Protein AF-A0A0W0SRI1-F1 (afdb_monomer_lite)

Radius of gyration: 28.05 Å; chains: 1; bounding box: 46×90×99 Å

Secondary structure (DSSP, 8-state):
-HHHHHHHHGGGGB-GGGHHHHHHHHHHHHHHHHHHHHHH-SSPPPHHHHHHHHHHHHHHHTTSPTT-B-HHHHHHHHHHHHHHHHHHH-TTT--GGGGHHHHHSHHHHHHHT--TTTHHHHHHHHHHHHHHHTTT--S--HHHHHHHHHT---HHHHHHHHHHHHTTTTS-THHHHHHHHHHHHHHHHHS---------------------HHHHHHHHHHHHHHHHHHHHHHT----------------------------------------------S---------PPPP----PPPP--

Structure (mmCIF, N/CA/C/O backbone):
data_AF-A0A0W0SRI1-F1
#
_entry.id   AF-A0A0W0SRI1-F1
#
loop_
_atom_site.gro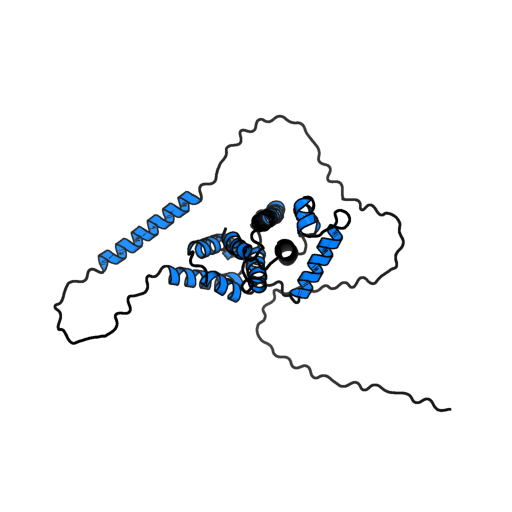up_PDB
_atom_site.id
_atom_site.type_symbol
_atom_site.label_atom_id
_atom_site.label_alt_id
_atom_site.label_comp_id
_atom_site.label_asym_id
_atom_site.label_entity_id
_atom_site.label_seq_id
_atom_site.pdbx_PDB_ins_code
_atom_site.Cartn_x
_atom_site.Cartn_y
_atom_site.Cartn_z
_atom_site.occupancy
_atom_site.B_iso_or_equiv
_atom_site.auth_seq_id
_atom_site.auth_comp_id
_atom_site.auth_asym_id
_atom_site.auth_atom_id
_atom_site.pdbx_PDB_model_num
ATOM 1 N N . MET A 1 1 ? 6.471 10.216 -6.800 1.00 89.06 1 MET A N 1
ATOM 2 C CA . MET A 1 1 ? 7.126 8.951 -6.387 1.00 89.06 1 MET A CA 1
ATOM 3 C C . MET A 1 1 ? 6.327 7.821 -7.001 1.00 89.06 1 MET A C 1
ATOM 5 O O . MET A 1 1 ? 5.106 7.870 -6.913 1.00 89.06 1 MET A O 1
ATOM 9 N N . TRP A 1 2 ? 6.985 6.855 -7.647 1.00 93.88 2 TRP A N 1
ATOM 10 C CA . TRP A 1 2 ? 6.319 5.860 -8.502 1.00 93.88 2 TRP A CA 1
ATOM 11 C C . TRP A 1 2 ? 5.191 5.099 -7.777 1.00 93.88 2 TRP A C 1
ATOM 13 O O . TRP A 1 2 ? 4.091 4.963 -8.303 1.00 93.88 2 TRP A O 1
ATOM 23 N N . TYR A 1 3 ? 5.420 4.691 -6.526 1.00 94.75 3 TYR A N 1
ATOM 24 C CA . TYR A 1 3 ? 4.444 3.942 -5.730 1.00 94.75 3 TYR A CA 1
ATOM 25 C C . TYR A 1 3 ? 3.213 4.776 -5.365 1.00 94.75 3 TYR A C 1
ATOM 27 O O . TYR A 1 3 ? 2.101 4.254 -5.327 1.00 94.75 3 TYR A O 1
ATOM 35 N N . TYR A 1 4 ? 3.387 6.080 -5.128 1.00 96.62 4 TYR A N 1
ATOM 36 C CA . TYR A 1 4 ? 2.277 6.979 -4.833 1.00 96.62 4 TYR A CA 1
ATOM 37 C C . TYR A 1 4 ? 1.341 7.091 -6.034 1.00 96.62 4 TYR A C 1
ATOM 39 O O . TYR A 1 4 ? 0.134 7.013 -5.856 1.00 96.62 4 TYR A O 1
ATOM 47 N N . GLU A 1 5 ? 1.877 7.235 -7.246 1.00 96.44 5 GLU A N 1
ATOM 48 C CA . GLU A 1 5 ? 1.069 7.339 -8.467 1.00 96.44 5 GLU A CA 1
ATOM 49 C C . GLU A 1 5 ? 0.255 6.061 -8.712 1.00 96.44 5 GLU A C 1
ATOM 51 O O . GLU A 1 5 ? -0.947 6.138 -8.977 1.00 96.44 5 GLU A O 1
ATOM 56 N N . LEU A 1 6 ? 0.872 4.890 -8.517 1.00 96.94 6 LEU A N 1
ATOM 57 C CA . LEU A 1 6 ? 0.179 3.605 -8.616 1.00 96.94 6 LEU A CA 1
ATOM 58 C C . LEU A 1 6 ? -0.934 3.476 -7.569 1.00 96.94 6 LEU A C 1
ATOM 60 O O . LEU A 1 6 ? -2.065 3.140 -7.915 1.00 96.94 6 LEU A O 1
ATOM 64 N N . LEU A 1 7 ? -0.651 3.760 -6.295 1.00 98.00 7 LEU A N 1
ATOM 65 C CA . LEU A 1 7 ? -1.654 3.680 -5.227 1.00 98.00 7 LEU A CA 1
ATOM 66 C C . LEU A 1 7 ? -2.748 4.748 -5.380 1.00 98.00 7 LEU A C 1
ATOM 68 O O . LEU A 1 7 ? -3.910 4.490 -5.069 1.00 98.00 7 LEU A O 1
ATOM 72 N N . TYR A 1 8 ? -2.404 5.929 -5.897 1.00 97.75 8 TYR A N 1
ATOM 73 C CA . TYR A 1 8 ? -3.348 7.010 -6.170 1.00 97.75 8 TYR A CA 1
ATOM 74 C C . TYR A 1 8 ? -4.369 6.609 -7.238 1.00 97.75 8 TYR A C 1
ATOM 76 O O . TYR A 1 8 ? -5.549 6.923 -7.094 1.00 97.75 8 TYR A O 1
ATOM 84 N N . ALA A 1 9 ? -3.970 5.846 -8.261 1.00 97.38 9 ALA A N 1
ATOM 85 C CA . ALA A 1 9 ? -4.902 5.340 -9.271 1.00 97.38 9 ALA A CA 1
ATOM 86 C C . ALA A 1 9 ? -6.011 4.449 -8.670 1.00 97.38 9 ALA A C 1
ATOM 88 O O . ALA A 1 9 ? -7.149 4.467 -9.145 1.00 97.38 9 ALA A O 1
ATOM 89 N N . LEU A 1 10 ? -5.736 3.737 -7.569 1.00 98.06 10 LEU A N 1
ATOM 90 C CA . LEU A 1 10 ? -6.747 2.936 -6.868 1.00 98.06 10 LEU A CA 1
ATOM 91 C C . LEU A 1 10 ? -7.785 3.788 -6.122 1.00 98.06 10 LEU A C 1
ATOM 93 O O . LEU A 1 10 ? -8.866 3.295 -5.810 1.00 98.06 10 LEU A O 1
ATOM 97 N N . ILE A 1 11 ? -7.532 5.078 -5.883 1.00 98.38 11 ILE A N 1
ATOM 98 C CA . ILE A 1 11 ? -8.495 5.963 -5.209 1.00 98.38 11 ILE A CA 1
ATOM 99 C C . ILE A 1 11 ? -9.762 6.153 -6.050 1.00 98.38 11 ILE A C 1
ATOM 101 O O . ILE A 1 11 ? -10.839 6.351 -5.493 1.00 98.38 11 ILE A O 1
ATOM 105 N N . PHE A 1 12 ? -9.698 6.009 -7.378 1.00 97.88 12 PHE A N 1
ATOM 106 C CA . PHE A 1 12 ? -10.898 6.040 -8.224 1.00 97.88 12 PHE A CA 1
ATOM 107 C C . PHE A 1 12 ? -11.894 4.915 -7.907 1.00 97.88 12 PHE A C 1
ATOM 109 O O . PHE A 1 12 ? -13.091 5.056 -8.180 1.00 97.88 12 PHE A O 1
ATOM 116 N N . LYS A 1 13 ? -11.424 3.833 -7.279 1.00 98.44 13 LYS A N 1
ATOM 117 C CA . LYS A 1 13 ? -12.257 2.732 -6.792 1.00 98.44 13 LYS A CA 1
ATOM 118 C C . LYS A 1 13 ? -13.047 3.100 -5.534 1.00 98.44 13 LYS A C 1
ATOM 120 O O . LYS A 1 13 ? -14.087 2.501 -5.285 1.00 98.44 13 LYS A O 1
ATOM 125 N N . VAL A 1 14 ? -12.616 4.126 -4.798 1.00 98.56 14 VAL A N 1
ATOM 126 C CA . VAL A 1 14 ? -13.342 4.671 -3.645 1.00 98.56 14 VAL A CA 1
ATOM 127 C C . VAL A 1 14 ? -14.518 5.536 -4.104 1.00 98.56 14 VAL A C 1
ATOM 129 O O . VAL A 1 14 ? -14.418 6.245 -5.114 1.00 98.56 14 VAL A O 1
ATOM 132 N N . GLU A 1 15 ? -15.615 5.496 -3.341 1.00 98.44 15 GLU A N 1
ATOM 133 C CA . GLU A 1 15 ? -16.769 6.401 -3.454 1.00 98.44 15 GLU A CA 1
ATOM 134 C C . GLU A 1 15 ? -16.337 7.843 -3.757 1.00 98.44 15 GLU A C 1
ATOM 136 O O . GLU A 1 15 ? -15.535 8.435 -3.028 1.00 98.44 15 GLU A O 1
ATOM 141 N N . GLU A 1 16 ? -16.902 8.437 -4.811 1.00 98.31 16 GLU A N 1
ATOM 142 C CA . GLU A 1 16 ? -16.459 9.728 -5.351 1.00 98.31 16 GLU A CA 1
ATOM 143 C C . GLU A 1 16 ? -16.392 10.836 -4.290 1.00 98.31 16 GLU A C 1
ATOM 145 O O . GLU A 1 16 ? -15.377 11.522 -4.158 1.00 98.31 16 GLU A O 1
ATOM 150 N N . GLN A 1 17 ? -17.426 10.933 -3.450 1.00 98.19 17 GLN A N 1
ATOM 151 C CA . GLN A 1 17 ? -17.539 11.933 -2.382 1.00 98.19 17 GLN A CA 1
ATOM 152 C C . GLN A 1 17 ? -16.490 11.767 -1.268 1.00 98.19 17 GLN A C 1
ATOM 154 O O . GLN A 1 17 ? -16.307 12.667 -0.445 1.00 98.19 17 GLN A O 1
ATOM 159 N N . LYS A 1 18 ? -15.817 10.612 -1.199 1.00 98.38 18 LYS A N 1
ATOM 160 C CA . LYS A 1 18 ? -14.831 10.271 -0.165 1.00 98.38 18 LYS A CA 1
ATOM 161 C C . LYS A 1 18 ? -13.406 10.127 -0.703 1.00 98.38 18 LYS A C 1
ATOM 163 O O . LYS A 1 18 ? -12.489 9.931 0.096 1.00 98.38 18 LYS A O 1
ATOM 168 N N . ARG A 1 19 ? -13.179 10.305 -2.011 1.00 98.25 19 ARG A N 1
ATOM 169 C CA . ARG A 1 19 ? -11.844 10.204 -2.636 1.00 98.25 19 ARG A CA 1
ATOM 170 C C . ARG A 1 19 ? -10.816 11.151 -2.024 1.00 98.25 19 ARG A C 1
ATOM 172 O O . ARG A 1 19 ? -9.685 10.741 -1.793 1.00 98.25 19 ARG A O 1
ATOM 179 N N . TYR A 1 20 ? -11.211 12.379 -1.678 1.00 98.25 20 TYR A N 1
ATOM 180 C CA . TYR A 1 20 ? -10.317 13.325 -0.997 1.00 98.25 20 TYR A CA 1
ATOM 181 C C . TYR A 1 20 ? -9.847 12.805 0.372 1.00 98.25 20 TYR A C 1
ATOM 183 O O . TYR A 1 20 ? -8.680 12.948 0.729 1.00 98.25 20 TYR A O 1
ATOM 191 N N . ALA A 1 21 ? -10.735 12.155 1.132 1.00 98.31 21 ALA A N 1
ATOM 192 C CA . ALA A 1 21 ? -10.378 11.571 2.422 1.00 98.31 21 ALA A CA 1
ATOM 193 C C . ALA A 1 21 ? -9.432 10.369 2.257 1.00 98.31 21 ALA A C 1
ATOM 195 O O . ALA A 1 21 ? -8.443 10.279 2.981 1.00 98.31 21 ALA A O 1
ATOM 196 N N . ALA A 1 22 ? -9.687 9.497 1.274 1.00 98.56 22 ALA A N 1
ATOM 197 C CA . ALA A 1 22 ? -8.793 8.387 0.937 1.00 98.56 22 ALA A CA 1
ATOM 198 C C . ALA A 1 22 ? -7.405 8.880 0.493 1.00 98.56 22 ALA A C 1
ATOM 200 O O . ALA A 1 22 ? -6.389 8.364 0.950 1.00 98.56 22 ALA A O 1
ATOM 201 N N . HIS A 1 23 ? -7.359 9.925 -0.338 1.00 98.50 23 HIS A N 1
ATOM 202 C CA . HIS A 1 23 ? -6.117 10.562 -0.778 1.00 98.50 23 HIS A CA 1
ATOM 203 C C . HIS A 1 23 ? -5.333 11.171 0.381 1.00 98.50 23 HIS A C 1
ATOM 205 O O . HIS A 1 23 ? -4.148 10.879 0.537 1.00 98.50 23 HIS A O 1
ATOM 211 N N . SER A 1 24 ? -5.995 11.957 1.232 1.00 98.06 24 SER A N 1
ATOM 212 C CA . SER A 1 24 ? -5.365 12.530 2.422 1.00 98.06 24 SER A CA 1
ATOM 213 C C . SER A 1 24 ? -4.802 11.440 3.338 1.00 98.06 24 SER A C 1
ATOM 215 O O . SER A 1 24 ? -3.695 11.586 3.854 1.00 98.06 24 SER A O 1
ATOM 217 N N . PHE A 1 25 ? -5.522 10.325 3.499 1.00 98.44 25 PHE A N 1
ATOM 218 C CA . PHE A 1 25 ? -5.052 9.187 4.282 1.00 98.44 25 PHE A CA 1
ATOM 219 C C . PHE A 1 25 ? -3.839 8.496 3.638 1.00 98.44 25 PHE A C 1
ATOM 221 O O . PHE A 1 25 ? -2.862 8.245 4.337 1.00 98.44 25 PHE A O 1
ATOM 228 N N . LEU A 1 26 ? -3.846 8.261 2.319 1.00 98.56 26 LEU A N 1
ATOM 229 C CA . LEU A 1 26 ? -2.702 7.696 1.585 1.00 98.56 26 LEU A CA 1
ATOM 230 C C . LEU A 1 26 ? -1.429 8.530 1.786 1.00 98.56 26 LEU A C 1
ATOM 232 O O . LEU A 1 26 ? -0.379 7.975 2.100 1.00 98.56 26 LEU A O 1
ATOM 236 N N . VAL A 1 27 ? -1.530 9.857 1.652 1.00 98.00 27 VAL A N 1
ATOM 237 C CA . VAL A 1 27 ? -0.396 10.767 1.883 1.00 98.00 27 VAL A CA 1
ATOM 238 C C . VAL A 1 27 ? 0.124 10.628 3.314 1.00 98.00 27 VAL A C 1
ATOM 240 O O . VAL A 1 27 ? 1.327 10.489 3.506 1.00 98.00 27 VAL A O 1
ATOM 243 N N . LYS A 1 28 ? -0.768 10.595 4.315 1.00 97.81 28 LYS A N 1
ATOM 244 C CA . LYS A 1 28 ? -0.370 10.415 5.720 1.00 97.81 28 LYS A CA 1
ATOM 245 C C . LYS A 1 28 ? 0.333 9.083 5.966 1.00 97.81 28 LYS A C 1
ATOM 247 O O . LYS A 1 28 ? 1.307 9.069 6.706 1.00 97.81 28 LYS A O 1
ATOM 252 N N . ILE A 1 29 ? -0.139 7.988 5.366 1.00 98.06 29 ILE A N 1
ATOM 253 C CA . ILE A 1 29 ? 0.505 6.674 5.502 1.00 98.06 29 ILE A CA 1
ATOM 254 C C . ILE A 1 29 ? 1.916 6.698 4.928 1.00 98.06 29 ILE A C 1
ATOM 256 O O . ILE A 1 29 ? 2.842 6.285 5.616 1.00 98.06 29 ILE A O 1
ATOM 260 N N . ILE A 1 30 ? 2.095 7.227 3.716 1.00 97.06 30 ILE A N 1
ATOM 261 C CA . ILE A 1 30 ? 3.422 7.328 3.096 1.00 97.06 30 ILE A CA 1
ATOM 262 C C . ILE A 1 30 ? 4.351 8.183 3.964 1.00 97.06 30 ILE A C 1
ATOM 264 O O . ILE A 1 30 ? 5.433 7.733 4.314 1.00 97.06 30 ILE A O 1
ATOM 268 N N . SER A 1 31 ? 3.898 9.361 4.404 1.00 95.88 31 SER A N 1
ATOM 269 C CA . SER A 1 31 ? 4.701 10.218 5.283 1.00 95.88 31 SER A CA 1
ATOM 270 C C . SER A 1 31 ? 5.020 9.569 6.630 1.00 95.88 31 SER A C 1
ATOM 272 O O . SER A 1 31 ? 6.088 9.816 7.182 1.00 95.88 31 SER A O 1
ATOM 274 N N . GLN A 1 32 ? 4.116 8.749 7.175 1.00 96.25 32 GLN A N 1
ATOM 275 C CA . GLN A 1 32 ? 4.374 8.013 8.408 1.00 96.25 32 GLN A CA 1
ATOM 276 C C . GLN A 1 32 ? 5.435 6.930 8.198 1.00 96.25 32 GLN A C 1
ATOM 278 O O . GLN A 1 32 ? 6.297 6.776 9.054 1.00 96.25 32 GLN A O 1
ATOM 283 N N . LEU A 1 33 ? 5.400 6.209 7.074 1.00 95.56 33 LEU A N 1
ATOM 284 C CA . LEU A 1 33 ? 6.437 5.236 6.725 1.00 95.56 33 LEU A CA 1
ATOM 285 C C . LEU A 1 33 ? 7.791 5.927 6.557 1.00 95.56 33 LEU A C 1
ATOM 287 O O . LEU A 1 33 ? 8.758 5.515 7.191 1.00 95.56 33 LEU A O 1
ATOM 291 N N . ASP A 1 34 ? 7.846 7.020 5.794 1.00 93.25 34 ASP A N 1
ATOM 292 C CA . ASP A 1 34 ? 9.074 7.803 5.640 1.00 93.25 34 ASP A CA 1
ATOM 293 C C . ASP A 1 34 ? 9.600 8.261 7.011 1.00 93.25 34 ASP A C 1
ATOM 295 O O . ASP A 1 34 ? 10.771 8.058 7.309 1.00 93.25 34 ASP A O 1
ATOM 299 N N . TYR A 1 35 ? 8.731 8.760 7.900 1.00 93.12 35 TYR A N 1
ATOM 300 C CA . TYR A 1 35 ? 9.114 9.160 9.257 1.00 93.12 35 TYR A CA 1
ATOM 301 C C . TYR A 1 35 ? 9.665 8.003 10.099 1.00 93.12 35 TYR A C 1
ATOM 303 O O . TYR A 1 35 ? 10.695 8.166 10.748 1.00 93.12 35 TYR A O 1
ATOM 311 N N . ILE A 1 36 ? 9.000 6.844 10.107 1.00 92.38 36 ILE A N 1
ATOM 312 C CA . ILE A 1 36 ? 9.422 5.670 10.887 1.00 92.38 36 ILE A CA 1
ATOM 313 C C . ILE A 1 36 ? 10.821 5.213 10.448 1.00 92.38 36 ILE A C 1
ATOM 315 O O . ILE A 1 36 ? 11.698 4.975 11.283 1.00 92.38 36 ILE A O 1
ATOM 319 N N . PHE A 1 37 ? 11.060 5.133 9.138 1.00 89.06 37 PHE A N 1
ATOM 320 C CA . PHE A 1 37 ? 12.334 4.648 8.613 1.00 89.06 37 PHE A CA 1
ATOM 321 C C . PHE A 1 37 ? 13.439 5.716 8.660 1.00 89.06 37 PHE A C 1
ATOM 323 O O . PHE A 1 37 ? 14.540 5.392 9.100 1.00 89.06 37 PHE A O 1
ATOM 330 N N . GLU A 1 38 ? 13.150 6.991 8.368 1.00 85.19 38 GLU A N 1
ATOM 331 C CA . GLU A 1 38 ? 14.123 8.090 8.521 1.00 85.19 38 GLU A CA 1
ATOM 332 C C . GLU A 1 38 ? 14.526 8.320 9.983 1.00 85.19 38 GLU A C 1
ATOM 334 O O . GLU A 1 38 ? 15.695 8.580 10.273 1.00 85.19 38 GLU A O 1
ATOM 339 N N . ALA A 1 39 ? 13.578 8.235 10.926 1.00 72.19 39 ALA A N 1
ATOM 340 C CA . ALA A 1 39 ? 13.869 8.421 12.347 1.00 72.19 39 ALA A CA 1
ATOM 341 C C . ALA A 1 39 ? 14.715 7.276 12.911 1.00 72.19 39 ALA A C 1
ATOM 343 O O . ALA A 1 39 ? 15.491 7.484 13.847 1.00 72.19 39 ALA A O 1
ATOM 344 N N . SER A 1 40 ? 14.563 6.074 12.351 1.00 62.59 40 SER A N 1
ATOM 345 C CA . SER A 1 40 ? 15.277 4.897 12.827 1.00 62.59 40 SER A CA 1
ATOM 346 C C . SER A 1 40 ? 16.699 4.805 12.269 1.00 62.59 40 SER A C 1
ATOM 348 O O . SER A 1 40 ? 17.588 4.401 13.025 1.00 62.59 40 SER A O 1
ATOM 350 N N . ARG A 1 41 ? 16.960 5.171 10.997 1.00 61.88 41 ARG A N 1
ATOM 351 C CA . ARG A 1 41 ? 18.276 5.023 10.336 1.00 61.88 41 ARG A CA 1
ATOM 352 C C . ARG A 1 41 ? 18.455 5.984 9.149 1.00 61.88 41 ARG A C 1
ATOM 354 O O . ARG A 1 41 ? 17.501 6.418 8.527 1.00 61.88 41 ARG A O 1
ATOM 361 N N . PHE A 1 42 ? 19.711 6.242 8.766 1.00 62.38 42 PHE A N 1
ATOM 362 C CA . PHE A 1 42 ? 20.104 6.975 7.543 1.00 62.38 42 PHE A CA 1
ATOM 363 C C . PHE A 1 42 ? 19.734 6.257 6.224 1.00 62.38 42 PHE A C 1
ATOM 365 O O . PHE A 1 42 ? 20.306 6.563 5.178 1.00 62.38 42 PHE A O 1
ATOM 372 N N . GLU A 1 43 ? 18.849 5.263 6.264 1.00 72.44 43 GLU A N 1
ATOM 373 C CA . GLU A 1 43 ? 18.503 4.432 5.116 1.00 72.44 43 GLU A CA 1
ATOM 374 C C . GLU A 1 43 ? 17.065 4.725 4.675 1.00 72.44 43 GLU A C 1
ATOM 376 O O . GLU A 1 43 ? 16.198 4.934 5.524 1.00 72.44 43 GLU A O 1
ATOM 381 N N . PRO A 1 44 ? 16.790 4.758 3.361 1.00 82.88 44 PRO A N 1
ATOM 382 C CA . PRO A 1 44 ? 15.429 4.931 2.869 1.00 82.88 44 PRO A CA 1
ATOM 383 C C . PRO A 1 44 ? 14.548 3.738 3.278 1.00 82.88 44 PRO A C 1
ATOM 385 O O . PRO A 1 44 ? 15.050 2.655 3.582 1.00 82.88 44 PRO A O 1
ATOM 388 N N . VAL A 1 45 ? 13.225 3.933 3.233 1.00 88.69 45 VAL A N 1
ATOM 389 C CA . VAL A 1 45 ? 12.222 2.874 3.458 1.00 88.69 45 VAL A CA 1
ATOM 390 C C . VAL A 1 45 ? 12.586 1.617 2.664 1.00 88.69 45 VAL A C 1
ATOM 392 O O . VAL A 1 45 ? 12.994 1.708 1.506 1.00 88.69 45 VAL A O 1
ATOM 395 N N . HIS A 1 46 ? 12.434 0.435 3.264 1.00 88.69 46 HIS A N 1
ATOM 396 C CA . HIS A 1 46 ? 12.770 -0.808 2.578 1.00 88.69 46 HIS A CA 1
ATOM 397 C C . HIS A 1 46 ? 11.863 -1.011 1.345 1.00 88.69 46 HIS A C 1
ATOM 399 O O . HIS A 1 46 ? 10.636 -0.977 1.484 1.00 88.69 46 HIS A O 1
ATOM 405 N N . PRO A 1 47 ? 12.406 -1.271 0.139 1.00 88.81 47 PRO A N 1
ATOM 406 C CA . PRO A 1 47 ? 11.615 -1.331 -1.093 1.00 88.81 47 PRO A CA 1
ATOM 407 C C . PRO A 1 47 ? 10.494 -2.374 -1.074 1.00 88.81 47 PRO A C 1
ATOM 409 O O . PRO A 1 47 ? 9.458 -2.170 -1.709 1.00 88.81 47 PRO A O 1
ATOM 412 N N . GLN A 1 48 ? 10.666 -3.468 -0.322 1.00 90.56 48 GLN A N 1
ATOM 413 C CA . GLN A 1 48 ? 9.621 -4.486 -0.150 1.00 90.56 48 GLN A CA 1
ATOM 414 C C . GLN A 1 48 ? 8.331 -3.912 0.440 1.00 90.56 48 GLN A C 1
ATOM 416 O O . GLN A 1 48 ? 7.259 -4.424 0.134 1.00 90.56 48 GLN A O 1
ATOM 421 N N . ILE A 1 49 ? 8.408 -2.838 1.232 1.00 94.75 49 ILE A N 1
ATOM 422 C CA . ILE A 1 49 ? 7.228 -2.195 1.813 1.00 94.75 49 ILE A CA 1
ATOM 423 C C . ILE A 1 49 ? 6.395 -1.562 0.702 1.00 94.75 49 ILE A C 1
ATOM 425 O O . ILE A 1 49 ? 5.214 -1.871 0.565 1.00 94.75 49 ILE A O 1
ATOM 429 N N . TYR A 1 50 ? 6.999 -0.726 -0.144 1.00 95.62 50 TYR A N 1
ATOM 430 C CA . TYR A 1 50 ? 6.265 -0.066 -1.225 1.00 95.62 50 TYR A CA 1
ATOM 431 C C . TYR A 1 50 ? 5.822 -1.038 -2.321 1.00 95.62 50 TYR A C 1
ATOM 433 O O . TYR A 1 50 ? 4.690 -0.933 -2.796 1.00 95.62 50 TYR A O 1
ATOM 441 N N . LEU A 1 51 ? 6.658 -2.017 -2.679 1.00 95.81 51 LEU A N 1
ATOM 442 C CA . LEU A 1 51 ? 6.266 -3.086 -3.602 1.00 95.81 51 LEU A CA 1
ATOM 443 C C . LEU A 1 51 ? 5.108 -3.916 -3.041 1.00 95.81 51 LEU A C 1
ATOM 445 O O . LEU A 1 51 ? 4.144 -4.165 -3.758 1.00 95.81 51 LEU A O 1
ATOM 449 N N . GLY A 1 52 ? 5.167 -4.289 -1.759 1.00 97.12 52 GLY A N 1
ATOM 450 C CA . GLY A 1 52 ? 4.108 -5.032 -1.080 1.00 97.12 52 GLY A CA 1
ATOM 451 C C . GLY A 1 52 ? 2.805 -4.246 -1.006 1.00 97.12 52 GLY A C 1
ATOM 452 O O . GLY A 1 52 ? 1.742 -4.796 -1.280 1.00 97.12 52 GLY A O 1
ATOM 453 N N . LEU A 1 53 ? 2.865 -2.945 -0.710 1.00 98.19 53 LEU A N 1
ATOM 454 C CA . LEU A 1 53 ? 1.678 -2.090 -0.709 1.00 98.19 53 LEU A CA 1
ATOM 455 C C . LEU A 1 53 ? 1.028 -2.047 -2.093 1.00 98.19 53 LEU A C 1
ATOM 457 O O . LEU A 1 53 ? -0.185 -2.224 -2.191 1.00 98.19 53 LEU A O 1
ATOM 461 N N . VAL A 1 54 ? 1.817 -1.839 -3.151 1.00 98.19 54 VAL A N 1
ATOM 462 C CA . VAL A 1 54 ? 1.313 -1.821 -4.532 1.00 98.19 54 VAL A CA 1
ATOM 463 C C . VAL A 1 54 ? 0.713 -3.176 -4.901 1.00 98.19 54 VAL A C 1
ATOM 465 O O . VAL A 1 54 ? -0.459 -3.221 -5.264 1.00 98.19 54 VAL A O 1
ATOM 468 N N . ASP A 1 55 ? 1.467 -4.266 -4.747 1.00 98.25 55 ASP A N 1
ATOM 469 C CA . ASP A 1 55 ? 1.026 -5.630 -5.061 1.00 98.25 55 ASP A CA 1
ATOM 470 C C . ASP A 1 55 ? -0.305 -5.967 -4.371 1.00 98.25 55 ASP A C 1
ATOM 472 O O . ASP A 1 55 ? -1.321 -6.229 -5.026 1.00 98.25 55 ASP A O 1
ATOM 476 N N . LYS A 1 56 ? -0.335 -5.896 -3.034 1.00 98.19 56 LYS A N 1
ATOM 477 C CA . LYS A 1 56 ? -1.491 -6.350 -2.252 1.00 98.19 56 LYS A CA 1
ATOM 478 C C . LYS A 1 56 ? -2.719 -5.462 -2.470 1.00 98.19 56 LYS A C 1
ATOM 480 O O . LYS A 1 56 ? -3.826 -5.992 -2.579 1.00 98.19 56 LYS A O 1
ATOM 485 N N . MET A 1 57 ? -2.552 -4.140 -2.587 1.00 98.38 57 MET A N 1
ATOM 486 C CA . MET A 1 57 ? -3.680 -3.232 -2.843 1.00 98.38 57 MET A CA 1
ATOM 487 C C . MET A 1 57 ? -4.246 -3.403 -4.257 1.00 98.38 57 MET A C 1
ATOM 489 O O . MET A 1 57 ? -5.467 -3.398 -4.428 1.00 98.38 57 MET A O 1
ATOM 493 N N . TYR A 1 58 ? -3.399 -3.596 -5.273 1.00 98.25 58 TYR A N 1
ATOM 494 C CA . TYR A 1 58 ? -3.876 -3.873 -6.631 1.00 98.25 58 TYR A CA 1
ATOM 495 C C . TYR A 1 58 ? -4.550 -5.235 -6.723 1.00 98.25 58 TYR A C 1
ATOM 497 O O . TYR A 1 58 ? -5.607 -5.334 -7.341 1.00 98.25 58 TYR A O 1
ATOM 505 N N . ASN A 1 59 ? -4.005 -6.271 -6.083 1.00 97.31 59 ASN A N 1
ATOM 506 C CA . ASN A 1 59 ? -4.624 -7.595 -6.103 1.00 97.31 59 ASN A CA 1
ATOM 507 C C . ASN A 1 59 ? -6.049 -7.551 -5.529 1.00 97.31 59 ASN A C 1
ATOM 509 O O . ASN A 1 59 ? -6.962 -8.183 -6.054 1.00 97.31 59 ASN A O 1
ATOM 513 N N . GLN A 1 60 ? -6.251 -6.735 -4.495 1.00 97.31 60 GLN A N 1
ATOM 514 C CA . GLN A 1 60 ? -7.555 -6.548 -3.882 1.00 97.31 60 GLN A CA 1
ATOM 515 C C . GLN A 1 60 ? -8.523 -5.718 -4.744 1.00 97.31 60 GLN A C 1
ATOM 517 O O . GLN A 1 60 ? -9.714 -6.029 -4.791 1.00 97.31 60 GLN A O 1
ATOM 522 N N . TYR A 1 61 ? -8.052 -4.644 -5.387 1.00 98.06 61 TYR A N 1
ATOM 523 C CA . TYR A 1 61 ? -8.940 -3.596 -5.909 1.00 98.06 61 TYR A CA 1
ATOM 524 C C . TYR A 1 61 ? -8.862 -3.335 -7.413 1.00 98.06 61 TYR A C 1
ATOM 526 O O . TYR A 1 61 ? -9.686 -2.572 -7.923 1.00 98.06 61 TYR A O 1
ATOM 534 N N . LYS A 1 62 ? -7.941 -3.964 -8.157 1.00 95.94 62 LYS A N 1
ATOM 535 C CA . LYS A 1 62 ? -7.795 -3.720 -9.606 1.00 95.94 62 LYS A CA 1
ATOM 536 C C . LYS A 1 62 ? -9.096 -3.967 -10.376 1.00 95.94 62 LYS A C 1
ATOM 538 O O . LYS A 1 62 ? -9.471 -3.162 -11.228 1.00 95.94 62 LYS A O 1
ATOM 543 N N . HIS A 1 63 ? -9.823 -5.015 -9.989 1.00 97.38 63 HIS A N 1
ATOM 544 C CA . HIS A 1 63 ? -11.083 -5.439 -10.610 1.00 97.38 63 HIS A CA 1
ATOM 545 C C . HIS A 1 63 ? -12.334 -4.830 -9.972 1.00 97.38 63 HIS A C 1
ATOM 547 O O . HIS A 1 63 ? -13.437 -5.081 -10.447 1.00 97.38 63 HIS A O 1
ATOM 553 N N . ALA A 1 64 ? -12.193 -4.041 -8.903 1.00 98.06 64 ALA A N 1
ATOM 554 C CA . ALA A 1 64 ? -13.331 -3.359 -8.299 1.00 98.06 64 ALA A CA 1
ATOM 555 C C . ALA A 1 64 ? -13.891 -2.303 -9.265 1.00 98.06 64 ALA A C 1
ATOM 557 O O . ALA A 1 64 ? -13.145 -1.661 -10.014 1.00 98.06 64 ALA A O 1
ATOM 558 N N . GLU A 1 65 ? -15.201 -2.079 -9.243 1.00 98.19 65 GLU A N 1
ATOM 559 C CA . GLU A 1 65 ? -15.812 -1.003 -10.023 1.00 98.19 65 GLU A CA 1
ATOM 560 C C . GLU A 1 65 ? -15.439 0.367 -9.435 1.00 98.19 65 GLU A C 1
ATOM 562 O O . GLU A 1 65 ? -15.189 0.513 -8.233 1.00 98.19 65 GLU A O 1
ATOM 567 N N . ASN A 1 66 ? -15.386 1.398 -10.276 1.00 98.38 66 ASN A N 1
ATOM 568 C CA . ASN A 1 66 ? -15.085 2.747 -9.804 1.00 98.38 66 ASN A CA 1
ATOM 569 C C . ASN A 1 66 ? -16.200 3.235 -8.867 1.00 98.38 66 ASN A C 1
ATOM 571 O O . ASN A 1 66 ? -17.373 3.182 -9.221 1.00 98.38 66 ASN A O 1
ATOM 575 N N . GLY A 1 67 ? -15.834 3.737 -7.686 1.00 98.12 67 GLY A N 1
ATOM 576 C CA . GLY A 1 67 ? -16.796 4.186 -6.677 1.00 98.12 67 GLY A CA 1
ATOM 577 C C . GLY A 1 67 ? -17.440 3.079 -5.834 1.00 98.12 67 GLY A C 1
ATOM 578 O O . GLY A 1 67 ? -18.288 3.403 -5.009 1.00 98.12 67 GLY A O 1
ATOM 579 N N . SER A 1 68 ? -17.058 1.809 -6.015 1.00 98.50 68 SER A N 1
ATOM 580 C CA . SER A 1 68 ? -17.663 0.670 -5.300 1.00 98.50 68 SER A CA 1
ATOM 581 C C . SER A 1 68 ? -17.091 0.415 -3.902 1.00 98.50 68 SER A C 1
ATOM 583 O O . SER A 1 68 ? -17.714 -0.279 -3.100 1.00 98.50 68 SER A O 1
ATOM 585 N N . ILE A 1 69 ? -15.912 0.958 -3.591 1.00 98.50 69 ILE A N 1
ATOM 586 C CA . ILE A 1 69 ? -15.226 0.719 -2.320 1.00 98.50 69 ILE A CA 1
ATOM 587 C C . ILE A 1 69 ? -15.528 1.858 -1.350 1.00 98.50 69 ILE A C 1
ATOM 589 O O . ILE A 1 69 ? -15.369 3.040 -1.671 1.00 98.50 69 ILE A O 1
ATOM 593 N N . THR A 1 70 ? -15.883 1.513 -0.117 1.00 98.56 70 THR A N 1
ATOM 594 C CA . THR A 1 70 ? -16.029 2.511 0.949 1.00 98.56 70 THR A CA 1
ATOM 595 C C . THR A 1 70 ? -14.660 3.053 1.368 1.00 98.56 70 THR A C 1
ATOM 597 O O . THR A 1 70 ? -13.660 2.332 1.389 1.00 98.56 70 THR A O 1
ATOM 600 N N . VAL A 1 71 ? -14.589 4.317 1.795 1.00 98.56 71 VAL A N 1
ATOM 601 C CA . VAL A 1 71 ? -13.318 4.880 2.293 1.00 98.56 71 VAL A CA 1
ATOM 602 C C . VAL A 1 71 ? -12.735 4.063 3.448 1.00 98.56 71 VAL A C 1
ATOM 604 O O . VAL A 1 71 ? -11.533 3.831 3.465 1.00 98.56 71 VAL A O 1
ATOM 607 N N . GLY A 1 72 ? -13.583 3.564 4.355 1.00 98.44 72 GLY A N 1
ATOM 608 C CA . GLY A 1 72 ? -13.151 2.764 5.499 1.00 98.44 72 GLY A CA 1
ATOM 609 C C . GLY A 1 72 ? -12.487 1.449 5.091 1.00 98.44 72 GLY A C 1
ATOM 610 O O . GLY A 1 72 ? -11.459 1.100 5.665 1.00 98.44 72 GLY A O 1
ATOM 611 N N . GLN A 1 73 ? -13.014 0.747 4.079 1.00 98.44 73 GLN A N 1
ATOM 612 C CA . GLN A 1 73 ? -12.386 -0.471 3.543 1.00 98.44 73 GLN A CA 1
ATOM 613 C C . GLN A 1 73 ? -10.990 -0.172 2.993 1.00 98.44 73 GLN A C 1
ATOM 615 O O . GLN A 1 73 ? -10.015 -0.763 3.456 1.00 98.44 73 GLN A O 1
ATOM 620 N N . PHE A 1 74 ? -10.886 0.809 2.089 1.00 98.69 74 PHE A N 1
ATOM 621 C CA . P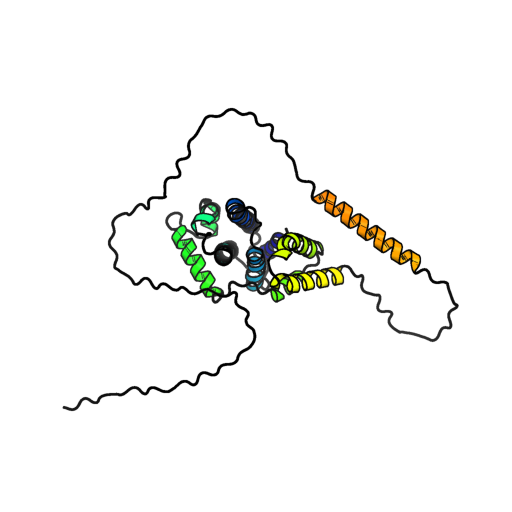HE A 1 74 ? -9.613 1.184 1.473 1.00 98.69 74 PHE A CA 1
ATOM 622 C C . PHE A 1 74 ? -8.564 1.583 2.520 1.00 98.69 74 PHE A C 1
ATOM 624 O O . PHE A 1 74 ? -7.441 1.083 2.505 1.00 98.69 74 PHE A O 1
ATOM 631 N N . THR A 1 75 ? -8.925 2.458 3.465 1.00 98.56 75 THR A N 1
ATOM 632 C CA . THR A 1 75 ? -7.977 2.960 4.469 1.00 98.56 75 THR A CA 1
ATOM 633 C C . THR A 1 75 ? -7.590 1.912 5.501 1.00 98.56 75 THR A C 1
ATOM 635 O O . THR A 1 75 ? -6.435 1.890 5.917 1.00 98.56 75 THR A O 1
ATOM 638 N N . ARG A 1 76 ? -8.522 1.044 5.925 1.00 98.56 76 ARG A N 1
ATOM 639 C CA . ARG A 1 76 ? -8.217 -0.018 6.895 1.00 98.56 76 ARG A CA 1
ATOM 640 C C . ARG A 1 76 ? -7.244 -1.021 6.303 1.00 98.56 76 ARG A C 1
ATOM 642 O O . ARG A 1 76 ? -6.291 -1.393 6.974 1.00 98.56 76 ARG A O 1
ATOM 649 N N . GLU A 1 77 ? -7.452 -1.425 5.057 1.00 98.50 77 GLU A N 1
ATOM 650 C CA . GLU A 1 77 ? -6.554 -2.376 4.407 1.00 98.50 77 GLU A CA 1
ATOM 651 C C . GLU A 1 77 ? -5.186 -1.767 4.113 1.00 98.50 77 GLU A C 1
ATOM 653 O O . GLU A 1 77 ? -4.174 -2.384 4.440 1.00 98.50 77 GLU A O 1
ATOM 658 N N . LEU A 1 78 ? -5.140 -0.531 3.602 1.00 98.69 78 LEU A N 1
ATOM 659 C CA . LEU A 1 78 ? -3.879 0.181 3.398 1.00 98.69 78 LEU A CA 1
ATOM 660 C C . LEU A 1 78 ? -3.089 0.312 4.709 1.00 98.69 78 LEU A C 1
ATOM 662 O O . LEU A 1 78 ? -1.884 0.077 4.735 1.00 98.69 78 LEU A O 1
ATOM 666 N N . PHE A 1 79 ? -3.768 0.670 5.803 1.00 98.62 79 PHE A N 1
ATOM 667 C CA . PHE A 1 79 ? -3.139 0.829 7.112 1.00 98.62 79 PHE A CA 1
ATOM 668 C C . PHE A 1 79 ? -2.643 -0.499 7.690 1.00 98.62 79 PHE A C 1
ATOM 670 O O . PHE A 1 79 ? -1.515 -0.572 8.172 1.00 98.62 79 PHE A O 1
ATOM 677 N N . ALA A 1 80 ? -3.451 -1.558 7.594 1.00 98.62 80 ALA A N 1
ATOM 678 C CA . ALA A 1 80 ? -3.070 -2.895 8.036 1.00 98.62 80 ALA A CA 1
ATOM 679 C C . ALA A 1 80 ? -1.832 -3.407 7.284 1.00 98.62 80 ALA A C 1
ATOM 681 O O . ALA A 1 80 ? -0.886 -3.889 7.902 1.00 98.62 80 ALA A O 1
ATOM 682 N N . LEU A 1 81 ? -1.815 -3.254 5.955 1.00 98.62 81 LEU A N 1
ATOM 683 C CA . LEU A 1 81 ? -0.679 -3.642 5.123 1.00 98.62 81 LEU A CA 1
ATOM 684 C C . LEU A 1 81 ? 0.575 -2.831 5.457 1.00 98.62 81 LEU A C 1
ATOM 686 O O . LEU A 1 81 ? 1.652 -3.411 5.537 1.00 98.62 81 LEU A O 1
ATOM 690 N N . ALA A 1 82 ? 0.447 -1.523 5.699 1.00 98.31 82 ALA A N 1
ATOM 691 C CA . ALA A 1 82 ? 1.576 -0.686 6.099 1.00 98.31 82 ALA A CA 1
ATOM 692 C C . ALA A 1 82 ? 2.220 -1.175 7.409 1.00 98.31 82 ALA A C 1
ATOM 694 O O . ALA A 1 82 ? 3.444 -1.250 7.482 1.00 98.31 82 ALA A O 1
ATOM 695 N N . ILE A 1 83 ? 1.419 -1.568 8.407 1.00 97.88 83 ILE A N 1
ATOM 696 C CA . ILE A 1 83 ? 1.916 -2.157 9.663 1.00 97.88 83 ILE A CA 1
ATOM 697 C C . ILE A 1 83 ? 2.640 -3.480 9.388 1.00 97.88 83 ILE A C 1
ATOM 699 O O . ILE A 1 83 ? 3.802 -3.632 9.762 1.00 97.88 83 ILE A O 1
ATOM 703 N N . ILE A 1 84 ? 1.968 -4.415 8.708 1.00 98.12 84 ILE A N 1
ATOM 704 C CA . ILE A 1 84 ? 2.478 -5.772 8.456 1.00 98.12 84 ILE A CA 1
ATOM 705 C C . ILE A 1 84 ? 3.791 -5.732 7.677 1.00 98.12 84 ILE A C 1
ATOM 707 O O . ILE A 1 84 ? 4.768 -6.361 8.074 1.00 98.12 84 ILE A O 1
ATOM 711 N N . LEU A 1 85 ? 3.823 -4.981 6.575 1.00 97.44 85 LEU A N 1
ATOM 712 C CA . LEU A 1 85 ? 4.993 -4.900 5.706 1.00 97.44 85 LEU A CA 1
ATOM 713 C C . LEU A 1 85 ? 6.164 -4.198 6.400 1.00 97.44 85 LEU A C 1
ATOM 715 O O . LEU A 1 85 ? 7.306 -4.596 6.194 1.00 97.44 85 LEU A O 1
ATOM 719 N N . SER A 1 86 ? 5.899 -3.196 7.246 1.00 96.12 86 SER A N 1
ATOM 720 C CA . SER A 1 86 ? 6.963 -2.528 8.008 1.00 96.12 86 SER A CA 1
ATOM 721 C C . SER A 1 86 ? 7.589 -3.458 9.042 1.00 96.12 86 SER A C 1
ATOM 723 O O . SER A 1 86 ? 8.812 -3.515 9.133 1.00 96.12 86 SER A O 1
ATOM 725 N N . LYS A 1 87 ? 6.774 -4.227 9.776 1.00 95.50 87 LYS A N 1
ATOM 726 C CA . LYS A 1 87 ? 7.279 -5.242 10.712 1.00 95.50 87 LYS A CA 1
ATOM 727 C C . LYS A 1 87 ? 8.038 -6.349 9.994 1.00 95.50 87 LYS A C 1
ATOM 729 O O . LYS A 1 87 ? 9.131 -6.697 10.401 1.00 95.50 87 LYS A O 1
ATOM 734 N N . ALA A 1 88 ? 7.521 -6.854 8.878 1.00 94.38 88 ALA A N 1
ATOM 735 C CA . ALA A 1 88 ? 8.222 -7.887 8.119 1.00 94.38 88 ALA A CA 1
ATOM 736 C C . ALA A 1 88 ? 9.577 -7.420 7.558 1.00 94.38 88 ALA A C 1
ATOM 738 O O . ALA A 1 88 ? 10.470 -8.243 7.372 1.00 94.38 88 ALA A O 1
ATOM 739 N N . ALA A 1 89 ? 9.745 -6.119 7.301 1.00 91.31 89 ALA A N 1
ATOM 740 C CA . ALA A 1 89 ? 11.018 -5.555 6.863 1.00 91.31 89 ALA A CA 1
ATOM 741 C C . ALA A 1 89 ? 12.046 -5.396 8.004 1.00 91.31 89 ALA A C 1
ATOM 743 O O . ALA A 1 89 ? 13.244 -5.475 7.740 1.00 91.31 89 ALA A O 1
ATOM 744 N N . ASP A 1 90 ? 11.608 -5.159 9.247 1.00 87.56 90 ASP A N 1
ATOM 745 C CA . ASP A 1 90 ? 12.481 -5.007 10.426 1.00 87.56 90 ASP A CA 1
ATOM 746 C C . ASP A 1 90 ? 11.714 -5.332 11.730 1.00 87.56 90 ASP A C 1
ATOM 748 O O . ASP A 1 90 ? 11.289 -4.439 12.472 1.00 87.56 90 ASP A O 1
ATOM 752 N N . ASP A 1 91 ? 11.512 -6.628 11.996 1.00 76.25 91 ASP A N 1
ATOM 753 C CA . ASP A 1 91 ? 10.605 -7.128 13.052 1.00 76.25 91 ASP A CA 1
ATOM 754 C C . ASP A 1 91 ? 11.064 -6.744 14.469 1.00 76.25 91 ASP A C 1
ATOM 756 O O . ASP A 1 91 ? 10.267 -6.608 15.394 1.00 76.25 91 ASP A O 1
ATOM 760 N N . GLU A 1 92 ? 12.362 -6.487 14.649 1.00 84.12 92 GLU A N 1
ATOM 761 C CA . GLU A 1 92 ? 12.922 -6.112 15.950 1.00 84.12 92 GLU A CA 1
ATOM 762 C C . GLU A 1 92 ? 12.686 -4.642 16.319 1.00 84.12 92 GLU A C 1
ATOM 764 O O . GLU A 1 92 ? 12.865 -4.278 17.483 1.00 84.12 92 GLU A O 1
ATOM 769 N N . LYS A 1 93 ? 12.329 -3.778 15.358 1.00 87.38 93 LYS A N 1
ATOM 770 C CA . LYS A 1 93 ? 12.300 -2.320 15.581 1.00 87.38 93 LYS A CA 1
ATOM 771 C C . LYS A 1 93 ? 10.956 -1.668 15.385 1.00 87.38 93 LYS A C 1
ATOM 773 O O . LYS A 1 93 ? 10.753 -0.587 15.930 1.00 87.38 93 LYS A O 1
ATOM 778 N N . ILE A 1 94 ? 10.085 -2.274 14.586 1.00 92.88 94 ILE A N 1
ATOM 779 C CA . ILE A 1 94 ? 8.802 -1.667 14.267 1.00 92.88 94 ILE A CA 1
ATOM 780 C C . ILE A 1 94 ? 7.720 -2.226 15.185 1.00 92.88 94 ILE A C 1
ATOM 782 O O . ILE A 1 94 ? 7.416 -3.418 15.213 1.00 92.88 94 ILE A O 1
ATOM 786 N N . HIS A 1 95 ? 7.079 -1.332 15.920 1.00 94.69 95 HIS A N 1
ATOM 787 C CA . HIS A 1 95 ? 6.011 -1.627 16.856 1.00 94.69 95 HIS A CA 1
ATOM 788 C C . HIS A 1 95 ? 4.722 -0.893 16.469 1.00 94.69 95 HIS A C 1
ATOM 790 O O . HIS A 1 95 ? 4.708 0.081 15.719 1.00 94.69 95 HIS A O 1
ATOM 796 N N . LEU A 1 96 ? 3.587 -1.335 17.021 1.00 95.50 96 LEU A N 1
ATOM 797 C CA . LEU A 1 96 ? 2.293 -0.681 16.770 1.00 95.50 96 LEU A CA 1
ATOM 798 C C . LEU A 1 96 ? 2.262 0.778 17.247 1.00 95.50 96 LEU A C 1
ATOM 800 O O . LEU A 1 96 ? 1.555 1.599 16.663 1.00 95.50 96 LEU A O 1
ATOM 804 N N . CYS A 1 97 ? 3.026 1.111 18.291 1.00 94.56 97 CYS A N 1
ATOM 805 C CA . CYS A 1 97 ? 3.128 2.480 18.790 1.00 94.56 97 CYS A CA 1
ATOM 806 C C . CYS A 1 97 ? 3.776 3.431 17.781 1.00 94.56 97 CYS A C 1
ATOM 808 O O . CYS A 1 97 ? 3.470 4.617 17.812 1.00 94.56 97 CYS A O 1
ATOM 810 N N . ASP A 1 98 ? 4.577 2.936 16.837 1.00 95.38 98 ASP A N 1
ATOM 811 C CA . ASP A 1 98 ? 5.200 3.787 15.819 1.00 95.38 98 ASP A CA 1
ATOM 812 C C . ASP A 1 98 ? 4.173 4.353 14.836 1.00 95.38 98 ASP A C 1
ATOM 814 O O . ASP A 1 98 ? 4.424 5.354 14.174 1.00 95.38 98 ASP A O 1
ATOM 818 N N . PHE A 1 99 ? 2.973 3.769 14.780 1.00 96.56 99 PHE A N 1
ATOM 819 C CA . PHE A 1 99 ? 1.851 4.252 13.977 1.00 96.56 99 PHE A CA 1
ATOM 820 C C . PHE A 1 99 ? 0.878 5.134 14.775 1.00 96.56 99 PHE A C 1
ATOM 822 O O . PHE A 1 99 ? -0.177 5.522 14.259 1.00 96.56 99 PHE A O 1
ATOM 829 N N . GLU A 1 100 ? 1.218 5.507 16.016 1.00 93.88 100 GLU A N 1
ATOM 830 C CA . GLU A 1 100 ? 0.323 6.262 16.898 1.00 93.88 100 GLU A CA 1
ATOM 831 C C . GLU A 1 100 ? -0.123 7.601 16.298 1.00 93.88 100 GLU A C 1
ATOM 833 O O . GLU A 1 100 ? -1.255 8.028 16.511 1.00 93.88 100 GLU A O 1
ATOM 838 N N . ASN A 1 101 ? 0.727 8.254 15.500 1.00 95.44 101 ASN A N 1
ATOM 839 C CA . ASN A 1 101 ? 0.418 9.550 14.894 1.00 95.44 101 ASN A CA 1
ATOM 840 C C . ASN A 1 101 ? -0.774 9.471 13.932 1.00 95.44 101 ASN A C 1
ATOM 842 O O . ASN A 1 101 ? -1.548 10.425 13.829 1.00 95.44 101 ASN A O 1
ATOM 846 N N . ILE A 1 102 ? -0.972 8.323 13.273 1.00 97.19 102 ILE A N 1
ATOM 847 C CA . ILE A 1 102 ? -2.130 8.095 12.405 1.00 97.19 102 ILE A CA 1
ATOM 848 C C . ILE A 1 102 ? -3.404 8.010 13.241 1.00 97.19 102 ILE A C 1
ATOM 850 O O . ILE A 1 102 ? -4.397 8.643 12.884 1.00 97.19 102 ILE A O 1
ATOM 854 N N . VAL A 1 103 ? -3.371 7.281 14.358 1.00 95.62 103 VAL A N 1
ATOM 855 C CA . VAL A 1 103 ? -4.535 7.055 15.231 1.00 95.62 103 VAL A CA 1
ATOM 856 C C . VAL A 1 103 ? -4.739 8.149 16.287 1.00 95.62 103 VAL A C 1
ATOM 858 O O . VAL A 1 103 ? -5.771 8.178 16.943 1.00 95.62 103 VAL A O 1
ATOM 861 N N . LYS A 1 104 ? -3.813 9.098 16.450 1.00 95.38 104 LYS A N 1
ATOM 862 C CA . LYS A 1 104 ? -4.022 10.301 17.276 1.00 95.38 104 LYS A CA 1
ATOM 863 C C . LYS A 1 104 ? -4.955 11.312 16.604 1.00 95.38 104 LYS A C 1
ATOM 865 O O . LYS A 1 104 ? -5.602 12.092 17.301 1.00 95.38 104 LYS A O 1
ATOM 870 N N . ASP A 1 105 ? -5.052 11.295 15.273 1.00 96.75 105 ASP A N 1
ATOM 871 C CA . ASP A 1 105 ? -5.974 12.149 14.523 1.00 96.75 105 ASP A CA 1
ATOM 872 C C . ASP A 1 105 ? -7.422 11.615 14.618 1.00 96.75 105 ASP A C 1
ATOM 874 O O . ASP A 1 105 ? -7.711 10.520 14.118 1.00 96.75 105 ASP A O 1
ATOM 878 N N . PRO A 1 106 ? -8.371 12.385 15.191 1.00 96.81 106 PRO A N 1
ATOM 879 C CA . PRO A 1 106 ? -9.765 11.963 15.324 1.00 96.81 106 PRO A CA 1
ATOM 880 C C . PRO A 1 106 ? -10.449 11.614 13.994 1.00 96.81 106 PRO A C 1
ATOM 882 O O . PRO A 1 106 ? -11.324 10.747 13.959 1.00 96.81 106 PRO A O 1
ATOM 885 N N . ASN A 1 107 ? -10.070 12.268 12.891 1.00 96.31 107 ASN A N 1
ATOM 886 C CA . ASN A 1 107 ? -10.644 11.979 11.578 1.00 96.31 107 ASN A CA 1
ATOM 887 C C . ASN A 1 107 ? -10.192 10.614 11.064 1.00 96.31 107 ASN A C 1
ATOM 889 O O . ASN A 1 107 ? -11.013 9.864 10.534 1.00 96.31 107 ASN A O 1
ATOM 893 N N . ASN A 1 108 ? -8.912 10.288 11.251 1.00 96.88 108 ASN A N 1
ATOM 894 C CA . ASN A 1 108 ? -8.356 8.998 10.863 1.00 96.88 108 ASN A CA 1
ATOM 895 C C . ASN A 1 108 ? -8.951 7.873 11.718 1.00 96.88 108 ASN A C 1
ATOM 897 O O . ASN A 1 108 ? -9.374 6.872 11.153 1.00 96.88 108 ASN A O 1
ATOM 901 N N . LEU A 1 109 ? -9.075 8.059 13.042 1.00 96.44 109 LEU A N 1
ATOM 902 C CA . LEU A 1 109 ? -9.757 7.097 13.925 1.00 96.44 109 LEU A CA 1
ATOM 903 C C . LEU A 1 109 ? -11.165 6.777 13.429 1.00 96.44 109 LEU A C 1
ATOM 905 O O . LEU A 1 109 ? -11.530 5.611 13.291 1.00 96.44 109 LEU A O 1
ATOM 909 N N . ARG A 1 110 ? -11.944 7.820 13.118 1.00 97.12 110 ARG A N 1
ATOM 910 C CA . ARG A 1 110 ? -13.314 7.662 12.625 1.00 97.12 110 ARG A CA 1
ATOM 911 C C . ARG A 1 110 ? -13.359 6.902 11.301 1.00 97.12 110 ARG A C 1
ATOM 913 O O . ARG A 1 110 ? -14.220 6.049 11.133 1.00 97.12 110 ARG A O 1
ATOM 920 N N . ILE A 1 111 ? -12.461 7.215 10.366 1.00 97.31 111 ILE A N 1
ATOM 921 C CA . ILE A 1 111 ? -12.397 6.554 9.054 1.00 97.31 111 ILE A CA 1
ATOM 922 C C . ILE A 1 111 ? -11.956 5.087 9.191 1.00 97.31 111 ILE A C 1
ATOM 924 O O . ILE A 1 111 ? -12.521 4.215 8.535 1.00 97.31 111 ILE A O 1
ATOM 928 N N . LEU A 1 112 ? -11.007 4.807 10.086 1.00 97.69 112 LEU A N 1
ATOM 929 C CA . LEU A 1 112 ? -10.564 3.451 10.421 1.00 97.69 112 LEU A CA 1
ATOM 930 C C . LEU A 1 112 ? -11.627 2.651 11.192 1.00 97.69 112 LEU A C 1
ATOM 932 O O . LEU A 1 112 ? -11.538 1.427 11.263 1.00 97.69 112 LEU A O 1
ATOM 936 N N . GLY A 1 113 ? -12.648 3.320 11.735 1.00 97.12 113 GLY A N 1
ATOM 937 C CA . GLY A 1 113 ? -13.685 2.698 12.555 1.00 97.12 113 GLY A CA 1
ATOM 938 C C . GLY A 1 113 ? -13.176 2.270 13.932 1.00 97.12 113 GLY A C 1
ATOM 939 O O . GLY A 1 113 ? -13.701 1.317 14.499 1.00 97.12 113 GLY A O 1
ATOM 940 N N . PHE A 1 114 ? -12.143 2.938 14.446 1.00 96.88 114 PHE A N 1
ATOM 941 C CA . PHE A 1 114 ? -11.548 2.644 15.747 1.00 96.88 114 PHE A CA 1
ATOM 942 C C . PHE A 1 114 ? -12.203 3.463 16.852 1.00 96.88 114 PHE A C 1
ATOM 944 O O . PHE A 1 114 ? -12.604 4.614 16.641 1.00 96.88 114 PHE A O 1
ATOM 951 N N . SER A 1 115 ? -12.248 2.902 18.060 1.0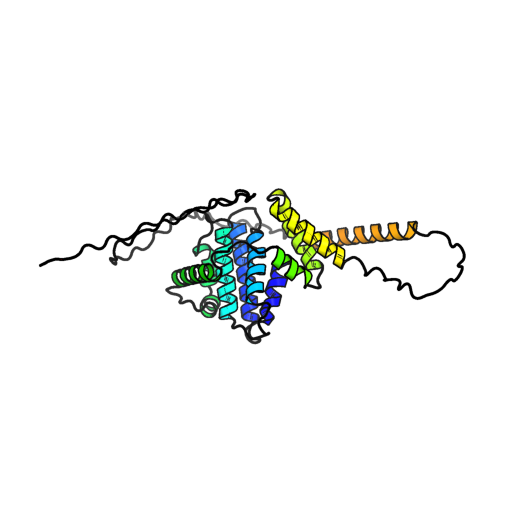0 94.81 115 SER A N 1
ATOM 952 C CA . SER A 1 115 ? -12.602 3.678 19.247 1.00 94.81 115 SER A CA 1
ATOM 953 C C . SER A 1 115 ? -11.354 4.306 19.864 1.00 94.81 115 SER A C 1
ATOM 955 O O . SER A 1 115 ? -10.285 3.702 19.936 1.00 94.81 115 SER A O 1
ATOM 957 N N . LYS A 1 116 ? -11.491 5.536 20.370 1.00 92.56 116 LYS A N 1
ATOM 958 C CA . LYS A 1 116 ? -10.389 6.272 21.008 1.00 92.56 116 LYS A CA 1
ATOM 959 C C . LYS A 1 116 ? -9.792 5.512 22.200 1.00 92.56 116 LYS A C 1
ATOM 961 O O . LYS A 1 116 ? -8.598 5.625 22.449 1.00 92.56 116 LYS A O 1
ATOM 966 N N . THR A 1 117 ? -10.610 4.763 22.939 1.00 94.00 117 THR A N 1
ATOM 967 C CA . THR A 1 117 ? -10.178 4.035 24.144 1.00 94.00 117 THR A CA 1
ATOM 968 C C . THR A 1 117 ? -9.544 2.682 23.840 1.00 94.00 117 THR A C 1
ATOM 970 O O . THR A 1 117 ? -8.826 2.160 24.683 1.00 94.00 117 THR A O 1
ATOM 973 N N . THR A 1 118 ? -9.793 2.113 22.658 1.00 94.81 118 THR A N 1
ATOM 974 C CA . THR A 1 118 ? -9.333 0.768 22.269 1.00 94.81 118 THR A CA 1
ATOM 975 C C . THR A 1 118 ? -8.454 0.781 21.023 1.00 94.81 118 THR A C 1
ATOM 977 O O . THR A 1 118 ? -8.162 -0.281 20.488 1.00 94.81 118 THR A O 1
ATOM 980 N N . ALA A 1 119 ? -7.975 1.948 20.579 1.00 94.69 119 ALA A N 1
ATOM 981 C CA . ALA A 1 119 ? -7.258 2.098 19.311 1.00 94.69 119 ALA A CA 1
ATOM 982 C C . ALA A 1 119 ? -6.085 1.113 19.148 1.00 94.69 119 ALA A C 1
ATOM 984 O O . ALA A 1 119 ? -5.923 0.539 18.080 1.00 94.69 119 ALA A O 1
ATOM 985 N N . VAL A 1 120 ? -5.299 0.859 20.202 1.00 94.44 120 VAL A N 1
ATOM 986 C CA . VAL A 1 120 ? -4.190 -0.117 20.155 1.00 94.44 120 VAL A CA 1
ATOM 987 C C . VAL A 1 120 ? -4.689 -1.548 19.943 1.00 94.44 120 VAL A C 1
ATOM 989 O O . VAL A 1 120 ? -4.132 -2.282 19.129 1.00 94.44 120 VAL A O 1
ATOM 992 N N . GLN A 1 121 ? -5.762 -1.938 20.632 1.00 96.44 121 GLN A N 1
ATOM 993 C CA . GLN A 1 121 ? -6.383 -3.249 20.455 1.00 96.44 121 GLN A CA 1
ATOM 994 C C . GLN A 1 121 ? -7.013 -3.378 19.062 1.00 96.44 121 GLN A C 1
ATOM 996 O O . GLN A 1 121 ? -6.869 -4.416 18.421 1.00 96.44 121 GLN A O 1
ATOM 1001 N N . ASP A 1 122 ? -7.653 -2.317 18.566 1.00 97.44 122 ASP A N 1
ATOM 1002 C CA . ASP A 1 122 ? -8.244 -2.271 17.229 1.00 97.44 122 ASP A CA 1
ATOM 1003 C C . ASP A 1 122 ? -7.167 -2.388 16.136 1.00 97.44 122 ASP A C 1
ATOM 1005 O O . ASP A 1 122 ? -7.362 -3.123 15.168 1.00 97.44 122 ASP A O 1
ATOM 1009 N N . MET A 1 123 ? -6.005 -1.744 16.318 1.00 97.56 123 MET A N 1
ATOM 1010 C CA . MET A 1 123 ? -4.835 -1.902 15.442 1.00 97.56 123 MET A CA 1
ATOM 1011 C C . MET A 1 123 ? -4.332 -3.345 15.418 1.00 97.56 123 MET A C 1
ATOM 1013 O O . MET A 1 123 ? -4.158 -3.907 14.340 1.00 97.56 123 MET A O 1
ATOM 1017 N N . ASN A 1 124 ? -4.146 -3.956 16.590 1.00 97.69 124 ASN A N 1
ATOM 1018 C CA . ASN A 1 124 ? -3.685 -5.340 16.699 1.00 97.69 124 ASN A CA 1
ATOM 1019 C C . ASN A 1 124 ? -4.676 -6.325 16.053 1.00 97.69 124 ASN A C 1
ATOM 1021 O O . ASN A 1 124 ? -4.292 -7.216 15.300 1.00 97.69 124 ASN A O 1
ATOM 1025 N N . ASN A 1 125 ? -5.976 -6.135 16.291 1.00 98.12 125 ASN A N 1
ATOM 1026 C CA . ASN A 1 125 ? -7.021 -6.951 15.674 1.00 98.12 125 ASN A CA 1
ATOM 1027 C C . ASN A 1 125 ? -7.045 -6.785 14.149 1.00 98.12 125 ASN A C 1
ATOM 1029 O O . ASN A 1 125 ? -7.230 -7.764 13.421 1.00 98.12 125 ASN A O 1
ATOM 1033 N N . LEU A 1 126 ? -6.866 -5.553 13.664 1.00 98.19 126 LEU A N 1
ATOM 1034 C CA . LEU A 1 126 ? -6.810 -5.251 12.239 1.00 98.19 126 LEU A CA 1
ATOM 1035 C C . LEU A 1 126 ? -5.594 -5.918 11.576 1.00 98.19 126 LEU A C 1
ATOM 1037 O O . LEU A 1 126 ? -5.751 -6.529 10.520 1.00 98.19 126 LEU A O 1
ATOM 1041 N N . GLU A 1 127 ? -4.423 -5.853 12.210 1.00 98.06 127 GLU A N 1
ATOM 1042 C CA . GLU A 1 127 ? -3.199 -6.529 11.771 1.00 98.06 127 GLU A CA 1
ATOM 1043 C C . GLU A 1 127 ? -3.404 -8.047 11.659 1.00 98.06 127 GLU A C 1
ATOM 1045 O O . GLU A 1 127 ? -3.210 -8.618 10.586 1.00 98.06 127 GLU A O 1
ATOM 1050 N N . ILE A 1 128 ? -3.869 -8.700 12.731 1.00 98.38 128 ILE A N 1
ATOM 1051 C CA . ILE A 1 128 ? -4.091 -10.156 12.759 1.00 98.38 128 ILE A CA 1
ATOM 1052 C C . ILE A 1 128 ? -5.096 -10.578 11.682 1.00 98.38 128 ILE A C 1
ATOM 1054 O O . ILE A 1 128 ? -4.860 -11.536 10.946 1.00 98.38 128 ILE A O 1
ATOM 1058 N N . THR A 1 129 ? -6.209 -9.850 11.558 1.00 98.31 129 THR A N 1
ATOM 1059 C CA . THR A 1 129 ? -7.242 -10.149 10.555 1.00 98.31 129 THR A CA 1
ATOM 1060 C C . THR A 1 129 ? -6.672 -10.072 9.141 1.00 98.31 129 THR A C 1
ATOM 1062 O O . THR A 1 129 ? -6.955 -10.935 8.309 1.00 98.31 129 THR A O 1
ATOM 1065 N N . GLN A 1 130 ? -5.845 -9.062 8.866 1.00 98.25 130 GLN A N 1
ATOM 1066 C CA . GLN A 1 130 ? -5.242 -8.880 7.553 1.00 98.25 130 GLN A CA 1
ATOM 1067 C C . GLN A 1 130 ? -4.168 -9.940 7.258 1.00 98.25 130 GLN A C 1
ATOM 1069 O O . GLN A 1 130 ? -4.132 -10.450 6.139 1.00 98.25 130 GLN A O 1
ATOM 1074 N N . LEU A 1 131 ? -3.358 -10.334 8.248 1.00 98.12 131 LEU A N 1
ATOM 1075 C CA . LEU A 1 131 ? -2.402 -11.443 8.123 1.00 98.12 131 LEU A CA 1
ATOM 1076 C C . LEU A 1 131 ? -3.098 -12.761 7.763 1.00 98.12 131 LEU A C 1
ATOM 1078 O O . LEU A 1 131 ? -2.662 -13.465 6.853 1.00 98.12 131 LEU A O 1
ATOM 1082 N N . ILE A 1 132 ? -4.219 -13.067 8.421 1.00 98.12 132 ILE A N 1
ATOM 1083 C CA . ILE A 1 132 ? -5.030 -14.248 8.097 1.00 98.12 132 ILE A CA 1
ATOM 1084 C C . ILE A 1 132 ? -5.591 -14.131 6.674 1.00 98.12 132 ILE A C 1
ATOM 1086 O O . ILE A 1 132 ? -5.489 -15.077 5.894 1.00 98.12 132 ILE A O 1
ATOM 1090 N N . LYS A 1 133 ? -6.135 -12.961 6.302 1.00 97.50 133 LYS A N 1
ATOM 1091 C CA . LYS A 1 133 ? -6.704 -12.707 4.965 1.00 97.50 133 LYS A CA 1
ATOM 1092 C C . LYS A 1 133 ? -5.683 -12.936 3.845 1.00 97.50 133 LYS A C 1
ATOM 1094 O O . LYS A 1 133 ? -6.044 -13.463 2.798 1.00 97.50 133 LYS A O 1
ATOM 1099 N N . MET A 1 134 ? -4.422 -12.562 4.058 1.00 96.62 134 MET A N 1
ATOM 1100 C CA . MET A 1 134 ? -3.340 -12.760 3.086 1.00 96.62 134 MET A CA 1
ATOM 1101 C C . MET A 1 134 ? -2.648 -14.125 3.199 1.00 96.62 134 MET A C 1
ATOM 1103 O O . MET A 1 134 ? -1.613 -14.331 2.567 1.00 96.62 134 MET A O 1
ATOM 1107 N N . ASN A 1 135 ? -3.191 -15.047 4.004 1.00 97.31 135 ASN A N 1
ATOM 1108 C CA . ASN A 1 135 ? -2.596 -16.351 4.298 1.00 97.31 135 ASN A CA 1
ATOM 1109 C C . ASN A 1 135 ? -1.120 -16.238 4.727 1.00 97.31 135 ASN A C 1
ATOM 1111 O O . ASN A 1 135 ? -0.273 -17.007 4.278 1.00 97.31 135 ASN A O 1
ATOM 1115 N N . TYR A 1 136 ? -0.808 -15.215 5.531 1.00 96.31 136 TYR A N 1
ATOM 1116 C CA . TYR A 1 136 ? 0.542 -14.871 5.988 1.00 96.31 136 TYR A CA 1
ATOM 1117 C C . TYR A 1 136 ? 1.579 -14.670 4.860 1.00 96.31 136 TYR A C 1
ATOM 1119 O O . TYR A 1 136 ? 2.779 -14.641 5.121 1.00 96.31 136 TYR A O 1
ATOM 1127 N N . ASN A 1 137 ? 1.147 -14.493 3.604 1.00 97.00 137 ASN A N 1
ATOM 1128 C CA . ASN A 1 137 ? 2.041 -14.239 2.477 1.00 97.00 137 ASN A CA 1
ATOM 1129 C C . ASN A 1 137 ? 2.400 -12.750 2.386 1.00 97.00 137 ASN A C 1
ATOM 1131 O O . ASN A 1 137 ? 1.769 -11.986 1.649 1.00 97.00 137 ASN A O 1
ATOM 1135 N N . VAL A 1 138 ? 3.416 -12.347 3.147 1.00 96.00 138 VAL A N 1
ATOM 1136 C CA . VAL A 1 138 ? 3.869 -10.950 3.231 1.00 96.00 138 VAL A CA 1
ATOM 1137 C C . VAL A 1 138 ? 4.738 -10.535 2.038 1.00 96.00 138 VAL A C 1
ATOM 1139 O O . VAL A 1 138 ? 4.792 -9.354 1.699 1.00 96.00 138 VAL A O 1
ATOM 1142 N N . ASN A 1 139 ? 5.363 -11.494 1.353 1.00 94.88 139 ASN A N 1
ATOM 1143 C CA . ASN A 1 139 ? 6.245 -11.203 0.229 1.00 94.88 139 ASN A CA 1
ATOM 1144 C C . ASN A 1 139 ? 5.459 -10.605 -0.953 1.00 94.88 139 ASN A C 1
ATOM 1146 O O . ASN A 1 139 ? 4.381 -11.115 -1.293 1.00 94.88 139 ASN A O 1
ATOM 1150 N N . PRO A 1 140 ? 5.967 -9.531 -1.587 1.00 94.44 140 PRO A N 1
ATOM 1151 C CA . PRO A 1 140 ? 5.371 -9.007 -2.807 1.00 94.44 140 PRO A CA 1
ATOM 1152 C C . PRO A 1 140 ? 5.529 -10.005 -3.958 1.00 94.44 140 PRO A C 1
ATOM 1154 O O . PRO A 1 140 ? 6.598 -10.588 -4.137 1.00 94.44 140 PRO A O 1
ATOM 1157 N N . ASP A 1 141 ? 4.480 -10.162 -4.761 1.00 96.31 141 ASP A N 1
ATOM 1158 C CA . ASP A 1 141 ? 4.559 -10.837 -6.055 1.00 96.31 141 ASP A CA 1
ATOM 1159 C C . ASP A 1 141 ? 5.147 -9.865 -7.094 1.00 96.31 141 ASP A C 1
ATOM 1161 O O . ASP A 1 141 ? 4.481 -8.940 -7.567 1.00 96.31 141 ASP A O 1
ATOM 1165 N N . LEU A 1 142 ? 6.435 -10.033 -7.405 1.00 94.50 142 LEU A N 1
ATOM 1166 C CA . LEU A 1 142 ? 7.155 -9.130 -8.306 1.00 94.50 142 LEU A CA 1
ATOM 1167 C C . LEU A 1 142 ? 6.672 -9.237 -9.757 1.00 94.50 142 LEU A C 1
ATOM 1169 O O . LEU A 1 142 ? 6.685 -8.227 -10.463 1.00 94.50 142 LEU A O 1
ATOM 1173 N N . ASP A 1 143 ? 6.194 -10.406 -10.187 1.00 95.94 143 ASP A N 1
ATOM 1174 C CA . ASP A 1 143 ? 5.629 -10.590 -11.526 1.00 95.94 143 ASP A CA 1
ATOM 1175 C C . ASP A 1 143 ? 4.316 -9.815 -11.654 1.00 95.94 143 ASP A C 1
ATOM 1177 O O . ASP A 1 143 ? 4.089 -9.118 -12.648 1.00 95.94 143 ASP A O 1
ATOM 1181 N N . HIS A 1 144 ? 3.490 -9.836 -10.606 1.00 97.12 144 HIS A N 1
ATOM 1182 C CA . HIS A 1 144 ? 2.281 -9.019 -10.552 1.00 97.12 144 HIS A CA 1
ATOM 1183 C C . HIS A 1 144 ? 2.599 -7.514 -10.549 1.00 97.12 144 HIS A C 1
ATOM 1185 O O . HIS A 1 144 ? 1.934 -6.742 -11.243 1.00 97.12 144 HIS A O 1
ATOM 1191 N N . VAL A 1 145 ? 3.650 -7.069 -9.849 1.00 96.38 145 VAL A N 1
ATOM 1192 C CA . VAL A 1 145 ? 4.089 -5.661 -9.919 1.00 96.38 145 VAL A CA 1
ATOM 1193 C C . VAL A 1 145 ? 4.568 -5.289 -11.326 1.00 96.38 145 VAL A C 1
ATOM 1195 O O . VAL A 1 145 ? 4.222 -4.213 -11.821 1.00 96.38 145 VAL A O 1
ATOM 1198 N N . LEU A 1 146 ? 5.320 -6.163 -12.001 1.00 95.38 146 LEU A N 1
ATOM 1199 C CA . LEU A 1 146 ? 5.727 -5.957 -13.395 1.00 95.38 146 LEU A CA 1
ATOM 1200 C C . LEU A 1 146 ? 4.518 -5.861 -14.331 1.00 95.38 146 LEU A C 1
ATOM 1202 O O . LEU A 1 146 ? 4.528 -5.028 -15.240 1.00 95.38 146 LEU A O 1
ATOM 1206 N N . GLU A 1 147 ? 3.479 -6.668 -14.110 1.00 96.81 147 GLU A N 1
ATOM 1207 C CA . GLU A 1 147 ? 2.218 -6.591 -14.852 1.00 96.81 147 GLU A CA 1
ATOM 1208 C C . GLU A 1 147 ? 1.554 -5.218 -14.661 1.00 96.81 147 GLU A C 1
ATOM 1210 O O . GLU A 1 147 ? 1.223 -4.550 -15.646 1.00 96.81 147 GLU A O 1
ATOM 1215 N N . ILE A 1 148 ? 1.433 -4.756 -13.408 1.00 96.69 148 ILE A N 1
ATOM 1216 C CA . ILE A 1 148 ? 0.858 -3.445 -13.065 1.00 96.69 148 ILE A CA 1
ATOM 1217 C C . ILE A 1 148 ? 1.628 -2.320 -13.763 1.00 96.69 148 ILE A C 1
ATOM 1219 O O . ILE A 1 148 ? 1.008 -1.436 -14.356 1.00 96.69 148 ILE A O 1
ATOM 1223 N N . LEU A 1 149 ? 2.965 -2.351 -13.727 1.00 94.75 149 LEU A N 1
ATOM 1224 C CA . LEU A 1 149 ? 3.830 -1.360 -14.378 1.00 94.75 149 LEU A CA 1
ATOM 1225 C C . LEU A 1 149 ? 3.696 -1.385 -15.902 1.00 94.75 149 LEU A C 1
ATOM 1227 O O . LEU A 1 149 ? 3.703 -0.332 -16.548 1.00 94.75 149 LEU A O 1
ATOM 1231 N N . ASN A 1 150 ? 3.559 -2.569 -16.498 1.00 94.00 150 ASN A N 1
ATOM 1232 C CA . ASN A 1 150 ? 3.402 -2.692 -17.941 1.00 94.00 150 ASN A CA 1
ATOM 1233 C C . ASN A 1 150 ? 2.108 -2.020 -18.423 1.00 94.00 150 ASN A C 1
ATOM 1235 O O . ASN A 1 150 ? 2.128 -1.344 -19.450 1.00 94.00 150 ASN A O 1
ATOM 1239 N N . GLN A 1 151 ? 1.032 -2.116 -17.635 1.00 94.56 151 GLN A N 1
ATOM 1240 C CA . GLN A 1 151 ? -0.267 -1.493 -17.919 1.00 94.56 151 GLN A CA 1
ATOM 1241 C C . GLN A 1 151 ? -0.253 0.044 -17.842 1.00 94.56 151 GLN A C 1
ATOM 1243 O O . GLN A 1 151 ? -1.170 0.681 -18.353 1.00 94.56 151 GLN A O 1
ATOM 1248 N N . GLN A 1 152 ? 0.762 0.659 -17.228 1.00 93.69 152 GLN A N 1
ATOM 1249 C CA . GLN A 1 152 ? 0.840 2.118 -17.132 1.00 93.69 152 GLN A CA 1
ATOM 1250 C C . GLN A 1 152 ? 1.444 2.736 -18.391 1.00 93.69 152 GLN A C 1
ATOM 1252 O O . GLN A 1 152 ? 2.521 2.337 -18.823 1.00 93.69 152 GLN A O 1
ATOM 1257 N N . GLU A 1 153 ? 0.835 3.779 -18.944 1.00 90.19 153 GLU A N 1
ATOM 1258 C CA . GLU A 1 153 ? 1.397 4.483 -20.111 1.00 90.19 153 GLU A CA 1
ATOM 1259 C C . GLU A 1 153 ? 2.641 5.318 -19.757 1.00 90.19 153 GLU A C 1
ATOM 1261 O O . GLU A 1 153 ? 3.519 5.541 -20.589 1.00 90.19 153 GLU A O 1
ATOM 1266 N N . SER A 1 154 ? 2.747 5.759 -18.501 1.00 91.69 154 SER A N 1
ATOM 1267 C CA . SER A 1 154 ? 3.799 6.669 -18.046 1.00 91.69 154 SER A CA 1
ATOM 1268 C C . SER A 1 154 ? 5.164 5.983 -17.927 1.00 91.69 154 SER A C 1
ATOM 1270 O O . SER A 1 154 ? 5.414 5.216 -16.998 1.00 91.69 154 SER A O 1
ATOM 1272 N N . VAL A 1 155 ? 6.096 6.346 -18.813 1.00 90.12 155 VAL A N 1
ATOM 1273 C CA . VAL A 1 155 ? 7.515 5.938 -18.742 1.00 90.12 155 VAL A CA 1
ATOM 1274 C C . VAL A 1 155 ? 8.214 6.498 -17.490 1.00 90.12 155 VAL A C 1
ATOM 1276 O O . VAL A 1 155 ? 9.199 5.930 -17.008 1.00 90.12 155 VAL A O 1
ATOM 1279 N N . ASN A 1 156 ? 7.687 7.587 -16.920 1.00 92.62 156 ASN A N 1
ATOM 1280 C CA . ASN A 1 156 ? 8.231 8.207 -15.712 1.00 92.62 156 ASN A CA 1
ATOM 1281 C C . ASN A 1 156 ? 8.084 7.309 -14.478 1.00 92.62 156 ASN A C 1
ATOM 1283 O O . ASN A 1 156 ? 8.902 7.406 -13.565 1.00 92.62 156 ASN A O 1
ATOM 1287 N N . LEU A 1 157 ? 7.102 6.399 -14.462 1.00 92.88 157 LEU A N 1
ATOM 1288 C CA . LEU A 1 157 ? 6.959 5.417 -13.385 1.00 92.88 157 LEU A CA 1
ATOM 1289 C C . LEU A 1 157 ? 8.131 4.439 -13.368 1.00 92.88 157 LEU A C 1
ATOM 1291 O O . LEU A 1 157 ? 8.727 4.228 -12.312 1.00 92.88 157 LEU A O 1
ATOM 1295 N N . HIS A 1 158 ? 8.508 3.902 -14.535 1.00 92.19 158 HIS A N 1
ATOM 1296 C CA . HIS A 1 158 ? 9.675 3.026 -14.671 1.00 92.19 158 HIS A CA 1
ATOM 1297 C C . HIS A 1 158 ? 10.949 3.746 -14.253 1.00 92.19 158 HIS A C 1
ATOM 1299 O O . HIS A 1 158 ? 11.734 3.187 -13.495 1.00 92.19 158 HIS A O 1
ATOM 1305 N N . LEU A 1 159 ? 11.141 4.992 -14.702 1.00 91.88 159 LEU A N 1
ATOM 1306 C CA . LEU A 1 159 ? 12.313 5.785 -14.325 1.00 91.88 159 LEU A CA 1
ATOM 1307 C C . LEU A 1 159 ? 12.355 6.050 -12.814 1.00 91.88 159 LEU A C 1
ATOM 1309 O O . LEU A 1 159 ? 13.383 5.823 -12.190 1.00 91.88 159 LEU A O 1
ATOM 1313 N N . GLY A 1 160 ? 11.238 6.469 -12.217 1.00 91.00 160 GLY A N 1
ATOM 1314 C CA . GLY A 1 160 ? 11.154 6.730 -10.782 1.00 91.00 160 GLY A CA 1
ATOM 1315 C C . GLY A 1 160 ? 11.407 5.484 -9.932 1.00 91.00 160 GLY A C 1
ATOM 1316 O O . GLY A 1 160 ? 12.022 5.592 -8.871 1.00 91.00 160 GLY A O 1
ATOM 1317 N N . LEU A 1 161 ? 10.967 4.309 -10.393 1.00 91.31 161 LEU A N 1
ATOM 1318 C CA . LEU A 1 161 ? 11.293 3.035 -9.759 1.00 91.31 161 LEU A CA 1
ATOM 1319 C C . LEU A 1 161 ? 12.786 2.740 -9.896 1.00 91.31 161 LEU A C 1
ATOM 1321 O O . LEU A 1 161 ? 13.450 2.537 -8.885 1.00 91.31 161 LEU A O 1
ATOM 1325 N N . ILE A 1 162 ? 13.328 2.783 -11.113 1.00 91.38 162 ILE A N 1
ATOM 1326 C CA . ILE A 1 162 ? 14.751 2.541 -11.373 1.00 91.38 162 ILE A CA 1
ATOM 1327 C C . ILE A 1 162 ? 15.628 3.427 -10.479 1.00 91.38 162 ILE A C 1
ATOM 1329 O O . ILE A 1 162 ? 16.461 2.902 -9.752 1.00 91.38 162 ILE A O 1
ATOM 1333 N N . THR A 1 163 ? 15.395 4.742 -10.457 1.00 90.69 163 THR A N 1
ATOM 1334 C CA . THR A 1 163 ? 16.181 5.686 -9.645 1.00 90.69 163 THR A CA 1
ATOM 1335 C C . THR A 1 163 ? 16.083 5.390 -8.149 1.00 90.69 163 THR A C 1
ATOM 1337 O O . THR A 1 163 ? 17.071 5.509 -7.428 1.00 90.69 163 THR A O 1
ATOM 1340 N N . TYR A 1 164 ? 14.905 4.989 -7.665 1.00 87.81 164 TYR A N 1
ATOM 1341 C CA . TYR A 1 164 ? 14.727 4.623 -6.262 1.00 87.81 164 TYR A CA 1
ATOM 1342 C C . TYR A 1 164 ? 15.564 3.387 -5.896 1.00 87.81 164 TYR A C 1
ATOM 1344 O O . TYR A 1 164 ? 16.286 3.394 -4.899 1.00 87.81 164 TYR A O 1
ATOM 1352 N N . PHE A 1 165 ? 15.523 2.354 -6.737 1.00 86.56 165 PHE A N 1
ATOM 1353 C CA . PHE A 1 165 ? 16.237 1.098 -6.511 1.00 86.56 165 PHE A CA 1
ATOM 1354 C C . PHE A 1 165 ? 17.731 1.153 -6.830 1.00 86.56 165 PHE A C 1
ATOM 1356 O O . PHE A 1 165 ? 18.493 0.403 -6.234 1.00 86.56 165 PHE A O 1
ATOM 1363 N N . GLU A 1 166 ? 18.183 2.039 -7.713 1.00 85.19 166 GLU A N 1
ATOM 1364 C CA . GLU A 1 166 ? 19.605 2.203 -8.035 1.00 85.19 166 GLU A CA 1
ATOM 1365 C C . GLU A 1 166 ? 20.419 2.582 -6.790 1.00 85.19 166 GLU A C 1
ATOM 1367 O O . GLU A 1 166 ? 21.518 2.074 -6.581 1.00 85.19 166 GLU A O 1
ATOM 1372 N N . SER A 1 167 ? 19.829 3.375 -5.888 1.00 80.12 167 SER A N 1
ATOM 1373 C CA . SER A 1 167 ? 20.431 3.686 -4.584 1.00 80.12 167 SER A CA 1
ATOM 1374 C C . SER A 1 167 ? 20.544 2.476 -3.638 1.00 80.12 167 SER A C 1
ATOM 1376 O O . SER A 1 167 ? 21.259 2.534 -2.638 1.00 80.12 167 SER A O 1
ATOM 1378 N N . LEU A 1 168 ? 19.855 1.377 -3.960 1.00 75.75 168 LEU A N 1
ATOM 1379 C CA . LEU A 1 168 ? 19.712 0.166 -3.150 1.00 75.75 168 LEU A CA 1
ATOM 1380 C C . LEU A 1 168 ? 20.313 -1.087 -3.799 1.00 75.75 168 LEU A C 1
ATOM 1382 O O . LEU A 1 168 ? 20.423 -2.112 -3.128 1.00 75.75 168 LEU A O 1
ATOM 1386 N N . ALA A 1 169 ? 20.729 -1.009 -5.066 1.00 68.12 169 ALA A N 1
ATOM 1387 C CA . ALA A 1 169 ? 21.178 -2.140 -5.881 1.00 68.12 169 ALA A CA 1
ATOM 1388 C C . ALA A 1 169 ? 22.405 -2.879 -5.311 1.00 68.12 169 ALA A C 1
ATOM 1390 O O . ALA A 1 169 ? 22.671 -4.015 -5.667 1.00 68.12 169 ALA A O 1
ATOM 1391 N N . SER A 1 170 ? 23.138 -2.288 -4.364 1.00 67.50 170 SER A N 1
ATOM 1392 C CA . SER A 1 170 ? 24.251 -2.966 -3.688 1.00 67.50 170 SER A CA 1
ATOM 1393 C C . SER A 1 170 ? 23.826 -3.963 -2.601 1.00 67.50 170 SER A C 1
ATOM 1395 O O . SER A 1 170 ? 24.697 -4.591 -1.999 1.00 67.50 170 SER A O 1
ATOM 1397 N N . LYS A 1 171 ? 22.524 -4.089 -2.299 1.00 68.69 171 LYS A N 1
ATOM 1398 C CA . LYS A 1 171 ? 22.045 -4.808 -1.106 1.00 68.69 171 LYS A CA 1
ATOM 1399 C C . LYS A 1 171 ? 21.375 -6.162 -1.368 1.00 68.69 171 LYS A C 1
ATOM 1401 O O . LYS A 1 171 ? 21.215 -6.903 -0.400 1.00 68.69 171 LYS A O 1
ATOM 1406 N N . SER A 1 172 ? 20.961 -6.509 -2.595 1.00 70.31 172 SER A N 1
ATOM 1407 C CA . SER A 1 172 ? 20.262 -7.786 -2.836 1.00 70.31 172 SER A CA 1
ATOM 1408 C C . SER A 1 172 ? 20.128 -8.179 -4.316 1.00 70.31 172 SER A C 1
ATOM 1410 O O . SER A 1 172 ? 19.452 -7.494 -5.081 1.00 70.31 172 SER A O 1
ATOM 1412 N N . ASP A 1 173 ? 20.651 -9.364 -4.656 1.00 73.31 173 ASP A N 1
ATOM 1413 C CA . ASP A 1 173 ? 20.600 -9.977 -5.997 1.00 73.31 173 ASP A CA 1
ATOM 1414 C C . ASP A 1 173 ? 19.165 -10.224 -6.507 1.00 73.31 173 ASP A C 1
ATOM 1416 O O . ASP A 1 173 ? 18.905 -10.209 -7.707 1.00 73.31 173 ASP A O 1
ATOM 1420 N N . LEU A 1 174 ? 18.196 -10.429 -5.603 1.00 71.19 174 LEU A N 1
ATOM 1421 C CA . LEU A 1 174 ? 16.795 -10.685 -5.970 1.00 71.19 174 LEU A CA 1
ATOM 1422 C C . LEU A 1 174 ? 16.165 -9.488 -6.701 1.00 71.19 174 LEU A C 1
ATOM 1424 O O . LEU A 1 174 ? 15.254 -9.652 -7.514 1.00 71.19 174 LEU A O 1
ATOM 1428 N N . PHE A 1 175 ? 16.642 -8.276 -6.418 1.00 81.94 175 PHE A N 1
ATOM 1429 C CA . PHE A 1 175 ? 16.146 -7.081 -7.089 1.00 81.94 175 PHE A CA 1
ATOM 1430 C C . PHE A 1 175 ? 16.791 -6.856 -8.450 1.00 81.94 175 PHE A C 1
ATOM 1432 O O . PHE A 1 175 ? 16.188 -6.162 -9.265 1.00 81.94 175 PHE A O 1
ATOM 1439 N N . ASP A 1 176 ? 17.937 -7.466 -8.745 1.00 84.88 176 ASP A N 1
ATOM 1440 C CA . ASP A 1 176 ? 18.616 -7.263 -10.024 1.00 84.88 176 ASP A CA 1
ATOM 1441 C C . ASP A 1 176 ? 17.794 -7.825 -11.185 1.00 84.88 176 ASP A C 1
ATOM 1443 O O . ASP A 1 176 ? 17.571 -7.130 -12.178 1.00 84.88 176 ASP A O 1
ATOM 1447 N N . ASP A 1 177 ? 17.252 -9.038 -11.041 1.00 88.56 177 ASP A N 1
ATOM 1448 C CA . ASP A 1 177 ? 16.378 -9.647 -12.053 1.00 88.56 177 ASP A CA 1
ATOM 1449 C C . ASP A 1 177 ? 15.097 -8.829 -12.262 1.00 88.56 177 ASP A C 1
ATOM 1451 O O . ASP A 1 177 ? 14.696 -8.545 -13.397 1.00 88.56 177 ASP A O 1
ATOM 1455 N N . PHE A 1 178 ? 14.480 -8.374 -11.169 1.00 90.69 178 PHE A N 1
ATOM 1456 C CA . PHE A 1 178 ? 13.312 -7.498 -11.230 1.00 90.69 178 PHE A CA 1
ATOM 1457 C C . PHE A 1 178 ? 13.633 -6.178 -11.945 1.00 90.69 178 PHE A C 1
ATOM 1459 O O . PHE A 1 178 ? 12.901 -5.772 -12.850 1.00 90.69 178 PHE A O 1
ATOM 1466 N N . LEU A 1 179 ? 14.748 -5.526 -11.609 1.00 91.00 179 LEU A N 1
ATOM 1467 C CA . LEU A 1 179 ? 15.164 -4.275 -12.241 1.00 91.00 179 LEU A CA 1
ATOM 1468 C C . LEU A 1 179 ? 15.499 -4.466 -13.713 1.00 91.00 179 LEU A C 1
ATOM 1470 O O . LEU A 1 179 ? 15.092 -3.641 -14.530 1.00 91.00 179 LEU A O 1
ATOM 1474 N N . ASN A 1 180 ? 16.168 -5.558 -14.080 1.00 91.50 180 ASN A N 1
ATOM 1475 C CA . ASN A 1 180 ? 16.437 -5.905 -15.473 1.00 91.50 180 ASN A CA 1
ATOM 1476 C C . ASN A 1 180 ? 15.137 -5.988 -16.288 1.00 91.50 180 ASN A C 1
ATOM 1478 O O . ASN A 1 180 ? 15.070 -5.436 -17.394 1.00 91.50 180 ASN A O 1
ATOM 1482 N N . ASN A 1 181 ? 14.081 -6.575 -15.719 1.00 93.25 181 ASN A N 1
ATOM 1483 C CA . ASN A 1 181 ? 12.755 -6.610 -16.335 1.00 93.25 181 ASN A CA 1
ATOM 1484 C C . ASN A 1 181 ? 12.113 -5.216 -16.430 1.00 93.25 181 ASN A C 1
ATOM 1486 O O . ASN A 1 181 ? 11.577 -4.863 -17.484 1.00 93.25 181 ASN A O 1
ATOM 1490 N N . VAL A 1 182 ? 12.220 -4.375 -15.394 1.00 92.38 182 VAL A N 1
ATOM 1491 C CA . VAL A 1 182 ? 11.746 -2.976 -15.451 1.00 92.38 182 VAL A CA 1
ATOM 1492 C C . VAL A 1 182 ? 12.490 -2.185 -16.539 1.00 92.38 182 VAL A C 1
ATOM 1494 O O . VAL A 1 182 ? 11.865 -1.455 -17.315 1.00 92.38 182 VAL A O 1
ATOM 1497 N N . TYR A 1 183 ? 13.809 -2.360 -16.663 1.00 92.69 183 TYR A N 1
ATOM 1498 C CA . TYR A 1 183 ? 14.620 -1.759 -17.725 1.00 92.69 183 TYR A CA 1
ATOM 1499 C C . TYR A 1 183 ? 14.205 -2.239 -19.117 1.00 92.69 183 TYR A C 1
ATOM 1501 O O . TYR A 1 183 ? 14.209 -1.444 -20.060 1.00 92.69 183 TYR A O 1
ATOM 1509 N N . ALA A 1 184 ? 13.880 -3.524 -19.270 1.00 93.00 184 ALA A N 1
ATOM 1510 C CA 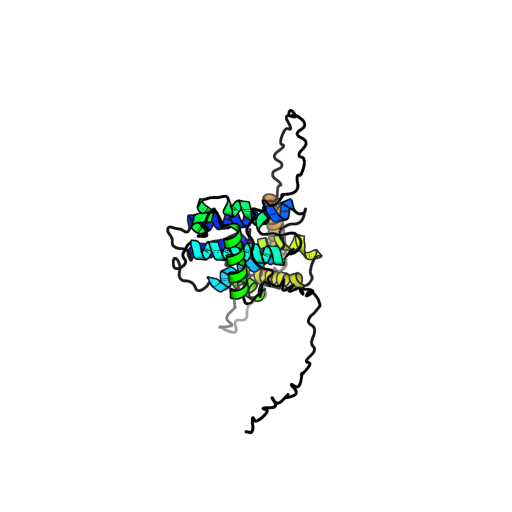. ALA A 1 184 ? 13.399 -4.081 -20.529 1.00 93.00 184 ALA A CA 1
ATOM 1511 C C . ALA A 1 184 ? 12.037 -3.482 -20.920 1.00 93.00 184 ALA A C 1
ATOM 1513 O O . ALA A 1 184 ? 11.892 -3.006 -22.046 1.00 93.00 184 ALA A O 1
ATOM 1514 N N . GLN A 1 185 ? 11.082 -3.398 -19.983 1.00 92.94 185 GLN A N 1
ATOM 1515 C CA . GLN A 1 185 ? 9.786 -2.745 -20.216 1.00 92.94 185 GLN A CA 1
ATOM 1516 C C . GLN A 1 185 ? 9.946 -1.274 -20.615 1.00 92.94 185 GLN A C 1
ATOM 1518 O O . GLN A 1 185 ? 9.313 -0.812 -21.565 1.00 92.94 185 GLN A O 1
ATOM 1523 N N . ARG A 1 186 ? 10.818 -0.534 -19.918 1.00 92.50 186 ARG A N 1
ATOM 1524 C CA . ARG A 1 186 ? 11.100 0.871 -20.238 1.00 92.50 186 ARG A CA 1
ATOM 1525 C C . ARG A 1 186 ? 11.654 1.027 -21.653 1.00 92.50 186 ARG A C 1
ATOM 1527 O O . ARG A 1 186 ? 11.202 1.904 -22.380 1.00 92.50 186 ARG A O 1
ATOM 1534 N N . ARG A 1 187 ? 12.620 0.186 -22.043 1.00 92.00 187 ARG A N 1
ATOM 1535 C CA . ARG A 1 187 ? 13.198 0.193 -23.398 1.00 92.00 187 ARG A CA 1
ATOM 1536 C C . ARG A 1 187 ? 12.138 -0.090 -24.459 1.00 92.00 187 ARG A C 1
ATOM 1538 O O . ARG A 1 187 ? 12.017 0.691 -25.395 1.00 92.00 187 ARG A O 1
ATOM 1545 N N . ALA A 1 188 ? 11.312 -1.114 -24.252 1.00 91.81 188 ALA A N 1
ATOM 1546 C CA . ALA A 1 188 ? 10.226 -1.460 -25.168 1.00 91.81 188 ALA A CA 1
ATOM 1547 C C . ALA A 1 188 ? 9.203 -0.321 -25.361 1.00 91.81 188 ALA A C 1
ATOM 1549 O O . ALA A 1 188 ? 8.637 -0.195 -26.440 1.00 91.81 188 ALA A O 1
ATOM 1550 N N . LYS A 1 189 ? 8.978 0.524 -24.342 1.00 90.69 189 LYS A N 1
ATOM 1551 C CA . LYS A 1 189 ? 8.088 1.699 -24.431 1.00 90.69 189 LYS A CA 1
ATOM 1552 C C . LYS A 1 189 ? 8.717 2.914 -25.121 1.00 90.69 189 LYS A C 1
ATOM 1554 O O . LYS A 1 189 ? 7.984 3.767 -25.610 1.00 90.69 189 LYS A O 1
ATOM 1559 N N . LEU A 1 190 ? 10.046 3.022 -25.123 1.00 91.81 190 LEU A N 1
ATOM 1560 C CA . LEU A 1 190 ? 10.775 4.122 -25.766 1.00 91.81 190 LEU A CA 1
ATOM 1561 C C . LEU A 1 190 ? 11.061 3.855 -27.244 1.00 91.81 190 LEU A C 1
ATOM 1563 O O . LEU A 1 190 ? 11.183 4.799 -28.022 1.00 91.81 190 LEU A O 1
ATOM 1567 N N . GLU A 1 191 ? 11.202 2.590 -27.635 1.00 90.00 191 GLU A N 1
ATOM 1568 C CA . GLU A 1 191 ? 11.434 2.242 -29.030 1.00 90.00 191 GLU A CA 1
ATOM 1569 C C . GLU A 1 191 ? 10.164 2.517 -29.855 1.00 90.00 191 GLU A C 1
ATOM 1571 O O . GLU A 1 191 ? 9.107 1.949 -29.567 1.00 90.00 191 GLU A O 1
ATOM 1576 N N . PRO A 1 192 ? 10.224 3.389 -30.883 1.00 77.12 192 PRO A N 1
ATOM 1577 C CA . PRO A 1 192 ? 9.088 3.586 -31.768 1.00 77.12 192 PRO A CA 1
ATOM 1578 C C . PRO A 1 192 ? 8.760 2.249 -32.440 1.00 77.12 192 PRO A C 1
ATOM 1580 O O . PRO A 1 192 ? 9.690 1.512 -32.786 1.00 77.12 192 PRO A O 1
ATOM 1583 N N . PRO A 1 193 ? 7.471 1.925 -32.662 1.00 78.62 193 PRO A N 1
ATOM 1584 C CA . PRO A 1 193 ? 7.104 0.698 -33.348 1.00 78.62 193 PRO A CA 1
ATOM 1585 C C . PRO A 1 193 ? 7.842 0.678 -34.682 1.00 78.62 193 PRO A C 1
ATOM 1587 O O . PRO A 1 193 ? 7.619 1.548 -35.528 1.00 78.62 193 PRO A O 1
ATOM 1590 N N . ILE A 1 194 ? 8.771 -0.273 -34.837 1.00 80.25 194 ILE A N 1
ATOM 1591 C CA . ILE A 1 194 ? 9.504 -0.455 -36.087 1.00 80.25 194 ILE A CA 1
ATOM 1592 C C . ILE A 1 194 ? 8.419 -0.594 -37.149 1.00 80.25 194 ILE A C 1
ATOM 1594 O O . ILE A 1 194 ? 7.602 -1.514 -37.024 1.00 80.25 194 ILE A O 1
ATOM 1598 N N . PRO A 1 195 ? 8.338 0.324 -38.134 1.00 77.50 195 PRO A N 1
ATOM 1599 C CA . PRO A 1 195 ? 7.307 0.250 -39.144 1.00 77.50 195 PRO A CA 1
ATOM 1600 C C . PRO A 1 195 ? 7.430 -1.127 -39.766 1.00 77.50 195 PRO A C 1
ATOM 1602 O O . PRO A 1 195 ? 8.449 -1.466 -40.371 1.00 77.50 195 PRO A O 1
ATOM 1605 N N . THR A 1 196 ? 6.412 -1.949 -39.529 1.00 76.12 196 THR A N 1
ATOM 1606 C CA . THR A 1 196 ? 6.280 -3.245 -40.164 1.00 76.12 196 THR A CA 1
ATOM 1607 C C . THR A 1 196 ? 6.061 -2.888 -41.618 1.00 76.12 196 THR A C 1
ATOM 1609 O O . THR A 1 196 ? 4.957 -2.535 -42.027 1.00 76.12 196 THR A O 1
ATOM 1612 N N . PHE A 1 197 ? 7.153 -2.837 -42.381 1.00 70.06 197 PHE A N 1
ATOM 1613 C CA . PHE A 1 197 ? 7.083 -2.739 -43.822 1.00 70.06 197 PHE A CA 1
ATOM 1614 C C . PHE A 1 197 ? 6.333 -3.991 -44.245 1.00 70.06 197 PHE A C 1
ATOM 1616 O O . PHE A 1 197 ? 6.908 -5.074 -44.303 1.00 70.06 197 PHE A O 1
ATOM 1623 N N . SER A 1 198 ? 5.016 -3.865 -44.425 1.00 69.50 198 SER A N 1
ATOM 1624 C CA . SER A 1 198 ? 4.232 -4.942 -44.989 1.00 69.50 198 SER A CA 1
ATOM 1625 C C . SER A 1 198 ? 4.867 -5.211 -46.341 1.00 69.50 198 SER A C 1
ATOM 1627 O O . SER A 1 198 ? 4.884 -4.322 -47.197 1.00 69.50 198 SER A O 1
ATOM 1629 N N . ASP A 1 199 ? 5.387 -6.419 -46.524 1.00 63.19 199 ASP A N 1
ATOM 1630 C CA . ASP A 1 199 ? 5.917 -6.946 -47.783 1.00 63.19 199 ASP A CA 1
ATOM 1631 C C . ASP A 1 199 ? 4.814 -7.086 -48.858 1.00 63.19 199 ASP A C 1
ATOM 1633 O O . ASP A 1 199 ? 4.851 -7.940 -49.743 1.00 63.19 199 ASP A O 1
ATOM 1637 N N . GLU A 1 200 ? 3.814 -6.208 -48.845 1.00 64.75 200 GLU A N 1
ATOM 1638 C CA . GLU A 1 200 ? 2.933 -5.981 -49.969 1.00 64.75 200 GLU A CA 1
ATOM 1639 C C . GLU A 1 200 ? 3.631 -5.076 -50.983 1.00 64.75 200 GLU A C 1
ATOM 1641 O O . GLU A 1 200 ? 3.409 -3.871 -51.076 1.00 64.75 200 GLU A O 1
ATOM 1646 N N . ASN A 1 201 ? 4.422 -5.748 -51.818 1.00 54.66 201 ASN A N 1
ATOM 1647 C CA . ASN A 1 201 ? 4.419 -5.626 -53.274 1.00 54.66 201 ASN A CA 1
ATOM 1648 C C . ASN A 1 201 ? 5.732 -5.221 -53.963 1.00 54.66 201 ASN A C 1
ATOM 1650 O O . ASN A 1 201 ? 6.190 -4.082 -53.947 1.00 54.66 201 ASN A O 1
ATOM 1654 N N . LYS A 1 202 ? 6.098 -6.152 -54.853 1.00 54.66 202 LYS A N 1
ATOM 1655 C CA . LYS A 1 202 ? 6.483 -5.934 -56.255 1.00 54.66 202 LYS A CA 1
ATOM 1656 C C . LYS A 1 202 ? 7.885 -5.387 -56.498 1.00 54.66 202 LYS A C 1
ATOM 1658 O O . LYS A 1 202 ? 8.130 -4.187 -56.473 1.00 54.66 202 LYS A O 1
ATOM 1663 N N . LYS A 1 203 ? 8.731 -6.315 -56.974 1.00 56.28 203 LYS A N 1
ATOM 1664 C CA . LYS A 1 203 ? 9.627 -6.188 -58.143 1.00 56.28 203 LYS A CA 1
ATOM 1665 C C . LYS A 1 203 ? 9.610 -4.791 -58.789 1.00 56.28 203 LYS A C 1
ATOM 1667 O O . LYS A 1 203 ? 9.034 -4.588 -59.855 1.00 56.28 203 LYS A O 1
ATOM 1672 N N . ARG A 1 204 ? 10.290 -3.827 -58.182 1.00 56.50 204 ARG A N 1
ATOM 1673 C CA . ARG A 1 204 ? 10.696 -2.587 -58.840 1.00 56.50 204 ARG A CA 1
ATOM 1674 C C . ARG A 1 204 ? 12.184 -2.440 -58.596 1.00 56.50 204 ARG A C 1
ATOM 1676 O O . ARG A 1 204 ? 12.609 -2.166 -57.480 1.00 56.50 204 ARG A O 1
ATOM 1683 N N . LYS A 1 205 ? 12.962 -2.652 -59.663 1.00 59.28 205 LYS A N 1
ATOM 1684 C CA . LYS A 1 205 ? 14.367 -2.241 -59.745 1.00 59.28 205 LYS A CA 1
ATOM 1685 C C . LYS A 1 205 ? 14.441 -0.787 -59.278 1.00 59.28 205 LYS A C 1
ATOM 1687 O O . LYS A 1 205 ? 13.827 0.074 -59.909 1.00 59.28 205 LYS A O 1
ATOM 1692 N N . ARG A 1 206 ? 15.141 -0.528 -58.173 1.00 51.56 206 ARG A N 1
ATOM 1693 C CA . ARG A 1 206 ? 15.455 0.830 -57.726 1.00 51.56 206 ARG A CA 1
ATOM 1694 C C . ARG A 1 206 ? 16.958 1.098 -57.797 1.00 51.56 206 ARG A C 1
ATOM 1696 O O . ARG A 1 206 ? 17.740 0.157 -57.667 1.00 51.56 206 ARG A O 1
ATOM 1703 N N . PRO A 1 207 ? 17.341 2.363 -58.033 1.00 51.44 207 PRO A N 1
ATOM 1704 C CA . PRO A 1 207 ? 18.719 2.788 -58.200 1.00 51.44 207 PRO A CA 1
ATOM 1705 C C . PRO A 1 207 ? 19.411 2.931 -56.842 1.00 51.44 207 PRO A C 1
ATOM 1707 O O . PRO A 1 207 ? 18.790 3.281 -55.837 1.00 51.44 207 PRO A O 1
ATOM 1710 N N . VAL A 1 208 ? 20.717 2.685 -56.847 1.00 55.00 208 VAL A N 1
ATOM 1711 C CA . VAL A 1 208 ? 21.626 2.841 -55.709 1.00 55.00 208 VAL A CA 1
ATOM 1712 C C . VAL A 1 208 ? 21.638 4.308 -55.269 1.00 55.00 208 VAL A C 1
ATOM 1714 O O . VAL A 1 208 ? 21.992 5.180 -56.057 1.00 55.00 208 VAL A O 1
ATOM 1717 N N . THR A 1 209 ? 21.247 4.582 -54.021 1.00 57.62 209 THR A N 1
ATOM 1718 C CA . THR A 1 209 ? 21.392 5.906 -53.385 1.00 57.62 209 THR A CA 1
ATOM 1719 C C . THR A 1 209 ? 22.287 5.768 -52.145 1.00 57.62 209 THR A C 1
ATOM 1721 O O . THR A 1 209 ? 22.178 4.746 -51.463 1.00 57.62 209 THR A O 1
ATOM 1724 N N . PRO A 1 210 ? 23.192 6.725 -51.852 1.00 56.47 210 PRO A N 1
ATOM 1725 C CA . PRO A 1 210 ? 24.254 6.534 -50.868 1.00 56.47 210 PRO A CA 1
ATOM 1726 C C . PRO A 1 210 ? 23.764 6.574 -49.417 1.00 56.47 210 PRO A C 1
ATOM 1728 O O . PRO A 1 210 ? 22.787 7.229 -49.065 1.00 56.47 210 PRO A O 1
ATOM 1731 N N . ASN A 1 211 ? 24.509 5.851 -48.590 1.00 53.78 211 ASN A N 1
ATOM 1732 C CA . ASN A 1 211 ? 24.217 5.447 -47.223 1.00 53.78 211 ASN A CA 1
ATOM 1733 C C . ASN A 1 211 ? 24.405 6.610 -46.220 1.00 53.78 211 ASN A C 1
ATOM 1735 O O . ASN A 1 211 ? 25.520 7.093 -46.046 1.00 53.78 211 ASN A O 1
ATOM 1739 N N . ASN A 1 212 ? 23.337 7.035 -45.531 1.00 59.78 212 ASN A N 1
ATOM 1740 C CA . ASN A 1 212 ? 23.337 8.140 -44.549 1.00 59.78 212 ASN A CA 1
ATOM 1741 C C . ASN A 1 212 ? 23.294 7.651 -43.081 1.00 59.78 212 ASN A C 1
ATOM 1743 O O . ASN A 1 212 ? 22.740 8.308 -42.200 1.00 59.78 212 ASN A O 1
ATOM 1747 N N . ALA A 1 213 ? 23.905 6.497 -42.793 1.00 63.00 213 ALA A N 1
ATOM 1748 C CA . ALA A 1 213 ? 23.947 5.897 -41.452 1.00 63.00 213 ALA A CA 1
ATOM 1749 C C . ALA A 1 213 ? 24.660 6.776 -40.397 1.00 63.00 213 ALA A C 1
ATOM 1751 O O . ALA A 1 213 ? 24.368 6.694 -39.207 1.00 63.00 213 ALA A O 1
ATOM 1752 N N . SER A 1 214 ? 25.554 7.675 -40.822 1.00 64.12 214 SER A N 1
ATOM 1753 C CA . SER A 1 214 ? 26.308 8.547 -39.910 1.00 64.12 214 SER A CA 1
ATOM 1754 C C . SER A 1 214 ? 25.454 9.643 -39.252 1.00 64.12 214 SER A C 1
ATOM 1756 O O . SER A 1 214 ? 25.802 10.102 -38.165 1.00 64.12 214 SER A O 1
ATOM 1758 N N . LEU A 1 215 ? 24.339 10.048 -39.870 1.00 65.00 215 LEU A N 1
ATOM 1759 C CA . LEU A 1 215 ? 23.462 11.105 -39.349 1.00 65.00 215 LEU A CA 1
ATOM 1760 C C . LEU A 1 215 ? 22.508 10.604 -38.255 1.00 65.00 215 LEU A C 1
ATOM 1762 O O . LEU A 1 215 ? 22.171 11.364 -37.351 1.00 65.00 215 LEU A O 1
ATOM 1766 N N . GLN A 1 216 ? 22.116 9.326 -38.292 1.00 66.56 216 GLN A N 1
ATOM 1767 C CA . GLN A 1 216 ? 21.224 8.750 -37.279 1.00 66.56 216 GLN A CA 1
ATOM 1768 C C . GLN A 1 216 ? 21.937 8.509 -35.942 1.00 66.56 216 GLN A C 1
ATOM 1770 O O . GLN A 1 216 ? 21.391 8.836 -34.893 1.00 66.56 216 GLN A O 1
ATOM 1775 N N . VAL A 1 217 ? 23.192 8.044 -35.965 1.00 73.44 217 VAL A N 1
ATOM 1776 C CA . VAL A 1 217 ? 23.981 7.814 -34.738 1.00 73.44 217 VAL A CA 1
ATOM 1777 C C . VAL A 1 217 ? 24.267 9.119 -33.985 1.00 73.44 217 VAL A C 1
ATOM 1779 O O . VAL A 1 217 ? 24.385 9.115 -32.761 1.00 73.44 217 VAL A O 1
ATOM 1782 N N . LYS A 1 218 ? 24.362 10.249 -34.697 1.00 77.12 218 LYS A N 1
ATOM 1783 C CA . LYS A 1 218 ? 24.642 11.552 -34.084 1.00 77.12 218 LYS A CA 1
ATOM 1784 C C . LYS A 1 218 ? 23.429 12.120 -33.333 1.00 77.12 218 LYS A C 1
ATOM 1786 O O . LYS A 1 218 ? 23.605 12.587 -32.215 1.00 77.12 218 LYS A O 1
ATOM 1791 N N . ARG A 1 219 ? 22.212 11.975 -33.880 1.00 75.00 219 ARG A N 1
ATOM 1792 C CA . ARG A 1 219 ? 20.972 12.400 -33.198 1.00 75.00 219 ARG A CA 1
ATOM 1793 C C . ARG A 1 219 ? 20.717 11.643 -31.901 1.00 75.00 219 ARG A C 1
ATOM 1795 O O . ARG A 1 219 ? 20.402 12.265 -30.899 1.00 75.00 219 ARG A O 1
ATOM 1802 N N . ILE A 1 220 ? 20.926 10.325 -31.903 1.00 76.00 220 ILE A N 1
ATOM 1803 C CA . ILE A 1 220 ? 20.685 9.491 -30.714 1.00 76.00 220 ILE A CA 1
ATOM 1804 C C . ILE A 1 220 ? 21.604 9.904 -29.550 1.00 76.00 220 ILE A C 1
ATOM 1806 O O . ILE A 1 220 ? 21.193 9.874 -28.395 1.00 76.00 220 ILE A O 1
ATOM 1810 N N . LYS A 1 221 ? 22.844 10.326 -29.837 1.00 81.94 221 LYS A N 1
ATOM 1811 C CA . LYS A 1 221 ? 23.778 10.792 -28.800 1.00 81.94 221 LYS A CA 1
ATOM 1812 C C . LYS A 1 221 ? 23.434 12.177 -28.245 1.00 81.94 221 LYS A C 1
ATOM 1814 O O . LYS A 1 221 ? 23.691 12.416 -27.072 1.00 81.94 221 LYS A O 1
ATOM 1819 N N . GLU A 1 222 ? 22.885 13.072 -29.066 1.00 82.38 222 GLU A N 1
ATOM 1820 C CA . GLU A 1 222 ? 22.463 14.412 -28.628 1.00 82.38 222 GLU A CA 1
ATOM 1821 C C . GLU A 1 222 ? 21.207 14.331 -27.741 1.00 82.38 222 GLU A C 1
ATOM 1823 O O . GLU A 1 222 ? 21.183 14.925 -26.668 1.00 82.38 222 GLU A O 1
ATOM 1828 N N . GLU A 1 223 ? 20.236 13.490 -28.103 1.00 80.44 223 GLU A N 1
ATOM 1829 C CA . GLU A 1 223 ? 18.994 13.291 -27.336 1.00 80.44 223 GLU A CA 1
ATOM 1830 C C . GLU A 1 223 ? 19.249 12.619 -25.970 1.00 80.44 223 GLU A C 1
ATOM 1832 O O . GLU A 1 223 ? 18.633 12.964 -24.963 1.00 80.44 223 GLU A O 1
ATOM 1837 N N . GLN A 1 224 ? 20.233 11.714 -25.886 1.00 74.06 224 GLN A N 1
ATOM 1838 C CA . GLN A 1 224 ? 20.656 11.126 -24.607 1.00 74.06 224 GLN A CA 1
ATOM 1839 C C . GLN A 1 224 ? 21.355 12.130 -23.677 1.00 74.06 224 GLN A C 1
ATOM 1841 O O . GLN A 1 224 ? 21.259 11.983 -22.460 1.00 74.06 224 GLN A O 1
ATOM 1846 N N . ALA A 1 225 ? 22.053 13.136 -24.215 1.00 81.00 225 ALA A N 1
ATOM 1847 C CA . ALA A 1 225 ? 22.729 14.149 -23.405 1.00 81.00 225 ALA A CA 1
ATOM 1848 C C . ALA A 1 225 ? 21.735 15.154 -22.794 1.00 81.00 225 ALA A C 1
ATOM 1850 O O . ALA A 1 225 ? 21.879 15.517 -21.628 1.00 81.00 225 ALA A O 1
ATOM 1851 N N . GLU A 1 226 ? 20.697 15.533 -23.545 1.00 82.00 226 GLU A N 1
ATOM 1852 C CA . GLU A 1 226 ? 19.651 16.463 -23.096 1.00 82.00 226 GLU A CA 1
ATOM 1853 C C . GLU A 1 226 ? 18.821 15.875 -21.939 1.00 82.00 226 GLU A C 1
ATOM 1855 O O . GLU A 1 226 ? 18.576 16.546 -20.937 1.00 82.00 226 GLU A O 1
ATOM 1860 N N . ILE A 1 227 ? 18.513 14.573 -21.994 1.00 70.75 227 ILE A N 1
ATOM 1861 C CA . ILE A 1 227 ? 17.793 13.862 -20.922 1.00 70.75 227 ILE A CA 1
ATOM 1862 C C . ILE A 1 227 ? 18.613 13.800 -19.618 1.00 70.75 227 ILE A C 1
ATOM 1864 O O . ILE A 1 227 ? 18.055 13.889 -18.522 1.00 70.75 227 ILE A O 1
ATOM 1868 N N . VAL A 1 228 ? 19.941 13.655 -19.709 1.00 74.50 228 VAL A N 1
ATOM 1869 C CA . VAL A 1 228 ? 20.824 13.643 -18.527 1.00 74.50 228 VAL A CA 1
ATOM 1870 C C . VAL A 1 228 ? 20.897 15.030 -17.881 1.00 74.50 228 VAL A C 1
ATOM 1872 O O . VAL A 1 228 ? 20.921 15.130 -16.652 1.00 74.50 228 VAL A O 1
ATOM 1875 N N . GLU A 1 229 ? 20.897 16.096 -18.680 1.00 76.94 229 GLU A N 1
ATOM 1876 C CA . GLU A 1 229 ? 20.912 17.475 -18.184 1.00 76.94 229 GLU A CA 1
ATOM 1877 C C . GLU A 1 229 ? 19.581 17.859 -17.512 1.00 76.94 229 GLU A C 1
ATOM 1879 O O . GLU A 1 229 ? 19.576 18.447 -16.425 1.00 76.94 229 GLU A O 1
ATOM 1884 N N . GLU A 1 230 ? 18.449 17.450 -18.089 1.00 66.50 230 GLU A N 1
ATOM 1885 C CA . GLU A 1 230 ? 17.117 17.726 -17.539 1.00 66.50 230 GLU A CA 1
ATOM 1886 C C . GLU A 1 230 ? 16.876 16.982 -16.213 1.00 66.50 230 GLU A C 1
ATOM 1888 O O . GLU A 1 230 ? 16.388 17.566 -15.239 1.00 66.50 230 GLU A O 1
ATOM 1893 N N . ALA A 1 231 ? 17.337 15.731 -16.108 1.00 54.47 231 ALA A N 1
ATOM 1894 C CA . ALA A 1 231 ? 17.302 14.982 -14.854 1.00 54.47 231 ALA A CA 1
ATOM 1895 C C . ALA A 1 231 ? 18.121 15.673 -13.747 1.00 54.47 231 ALA 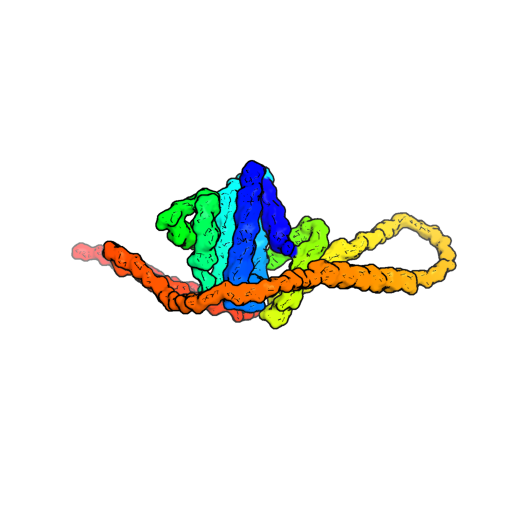A C 1
ATOM 1897 O O . ALA A 1 231 ? 17.666 15.767 -12.608 1.00 54.47 231 ALA A O 1
ATOM 1898 N N . GLN A 1 232 ? 19.295 16.232 -14.061 1.00 64.81 232 GLN A N 1
ATOM 1899 C CA . GLN A 1 232 ? 20.124 16.945 -13.077 1.00 64.81 232 GLN A CA 1
ATOM 1900 C C . GLN A 1 232 ? 19.490 18.257 -12.584 1.00 64.81 232 GLN A C 1
ATOM 1902 O O . GLN A 1 232 ? 19.731 18.669 -11.443 1.00 64.81 232 GLN A O 1
ATOM 1907 N N . LEU A 1 233 ? 18.652 18.908 -13.396 1.00 55.75 233 LEU A N 1
ATOM 1908 C CA . LEU A 1 233 ? 17.929 20.122 -13.004 1.00 55.75 233 LEU A CA 1
ATOM 1909 C C . LEU A 1 233 ? 16.813 19.839 -11.986 1.00 55.75 233 LEU A C 1
ATOM 1911 O O . LEU A 1 233 ? 16.589 20.661 -11.093 1.00 55.75 233 LEU A O 1
ATOM 1915 N N . CYS A 1 234 ? 16.179 18.665 -12.047 1.00 46.53 234 CYS A N 1
ATOM 1916 C CA . CYS A 1 234 ? 15.146 18.249 -11.092 1.00 46.53 234 CYS A CA 1
ATOM 1917 C C . CYS A 1 234 ? 15.688 17.871 -9.700 1.00 46.53 234 CYS A C 1
ATOM 1919 O O . CYS A 1 234 ? 14.921 17.864 -8.738 1.00 46.53 234 CYS A O 1
ATOM 1921 N N . PHE A 1 235 ? 16.993 17.606 -9.562 1.00 47.19 235 PHE A N 1
ATOM 1922 C CA . PHE A 1 235 ? 17.612 17.135 -8.313 1.00 47.19 235 PHE A CA 1
ATOM 1923 C C . PHE A 1 235 ? 18.458 18.179 -7.573 1.00 47.19 235 PHE A C 1
ATOM 1925 O O . PHE A 1 235 ? 19.224 17.819 -6.678 1.00 47.19 235 PHE A O 1
ATOM 1932 N N . ARG A 1 236 ? 18.328 19.483 -7.866 1.00 39.81 236 ARG A N 1
ATOM 1933 C CA . ARG A 1 236 ? 19.019 20.494 -7.047 1.00 39.81 236 ARG A CA 1
ATOM 1934 C C . ARG A 1 236 ? 18.481 20.453 -5.608 1.00 39.81 236 ARG A C 1
ATOM 1936 O O . ARG A 1 236 ? 17.313 20.782 -5.395 1.00 39.81 236 ARG A O 1
ATOM 1943 N N . PRO A 1 237 ? 19.305 20.101 -4.602 1.00 37.72 237 PRO A N 1
ATOM 1944 C CA . PRO A 1 237 ? 18.857 20.088 -3.220 1.00 37.72 237 PRO A CA 1
ATOM 1945 C C . PRO A 1 237 ? 18.454 21.507 -2.820 1.00 37.72 237 PRO A C 1
ATOM 1947 O O . PRO A 1 237 ? 19.217 22.463 -2.991 1.00 37.72 237 PRO A O 1
ATOM 1950 N N . ILE A 1 238 ? 17.243 21.646 -2.277 1.00 40.88 238 ILE A N 1
ATOM 1951 C CA . ILE A 1 238 ? 16.759 22.894 -1.687 1.00 40.88 238 ILE A CA 1
ATOM 1952 C C . ILE A 1 238 ? 17.603 23.159 -0.435 1.00 40.88 238 ILE A C 1
ATOM 1954 O O . ILE A 1 238 ? 17.244 22.801 0.685 1.00 40.88 238 ILE A O 1
ATOM 1958 N N . THR A 1 239 ? 18.751 23.807 -0.613 1.00 38.94 239 THR A N 1
ATOM 1959 C CA . THR A 1 239 ? 19.569 24.323 0.484 1.00 38.94 239 THR A CA 1
ATOM 1960 C C . THR A 1 239 ? 18.927 25.608 0.999 1.00 38.94 239 THR A C 1
ATOM 1962 O O . THR A 1 239 ? 19.381 26.724 0.763 1.00 38.94 239 THR A O 1
ATOM 1965 N N . LYS A 1 240 ? 17.815 25.470 1.731 1.00 39.19 240 LYS A N 1
ATOM 1966 C CA . LYS A 1 240 ? 17.317 26.563 2.570 1.00 39.19 240 LYS A CA 1
ATOM 1967 C C . LYS A 1 240 ? 18.323 26.768 3.697 1.00 39.19 240 LYS A C 1
ATOM 1969 O O . LYS A 1 240 ? 18.327 26.048 4.692 1.00 39.19 240 LYS A O 1
ATOM 1974 N N . SER A 1 241 ? 19.185 27.766 3.529 1.00 38.78 241 SER A N 1
ATOM 1975 C CA . SER A 1 241 ? 20.078 28.269 4.566 1.00 38.78 241 SER A CA 1
ATOM 1976 C C . SER A 1 241 ? 19.252 28.792 5.748 1.00 38.78 241 SER A C 1
ATOM 1978 O O . SER A 1 241 ? 18.845 29.956 5.781 1.00 38.78 241 SER A O 1
ATOM 1980 N N . PHE A 1 242 ? 18.986 27.938 6.733 1.00 38.09 242 PHE A N 1
ATOM 1981 C CA . PHE A 1 242 ? 18.457 28.370 8.020 1.00 38.09 242 PHE A CA 1
ATOM 1982 C C . PHE A 1 242 ? 19.563 29.110 8.779 1.00 38.09 242 PHE A C 1
ATOM 1984 O O . PHE A 1 242 ? 20.474 28.512 9.353 1.00 38.09 242 PHE A O 1
ATOM 1991 N N . LYS A 1 243 ? 19.483 30.446 8.791 1.00 38.31 243 LYS A N 1
ATOM 1992 C CA . LYS A 1 243 ? 20.240 31.287 9.724 1.00 38.31 243 LYS A CA 1
ATOM 1993 C C . LYS A 1 243 ? 19.832 30.913 11.153 1.00 38.31 243 LYS A C 1
ATOM 1995 O O . LYS A 1 243 ? 18.777 31.325 11.632 1.00 38.31 243 LYS A O 1
ATOM 2000 N N . LYS A 1 244 ? 20.691 30.159 11.847 1.00 36.56 244 LYS A N 1
ATOM 2001 C CA . LYS A 1 244 ? 20.611 29.920 13.295 1.00 36.56 244 LYS A CA 1
ATOM 2002 C C . LYS A 1 244 ? 20.676 31.259 14.039 1.00 36.56 244 LYS A C 1
ATOM 2004 O O . LYS A 1 244 ? 21.751 31.824 14.218 1.00 36.56 244 LYS A O 1
ATOM 2009 N N . ARG A 1 245 ? 19.538 31.749 14.538 1.00 32.84 245 ARG A N 1
ATOM 2010 C CA . ARG A 1 245 ? 19.522 32.622 15.720 1.00 32.84 245 ARG A CA 1
ATOM 2011 C C . ARG A 1 245 ? 19.472 31.727 16.951 1.00 32.84 245 ARG A C 1
ATOM 2013 O O . ARG A 1 245 ? 18.419 31.280 17.382 1.00 32.84 245 ARG A O 1
ATOM 2020 N N . SER A 1 246 ? 20.664 31.449 17.468 1.00 37.69 246 SER A N 1
ATOM 2021 C CA . SER A 1 246 ? 20.897 30.781 18.743 1.00 37.69 246 SER A CA 1
ATOM 2022 C C . SER A 1 246 ? 20.482 31.690 19.898 1.00 37.69 246 SER A C 1
ATOM 2024 O O . SER A 1 246 ? 21.240 32.576 20.287 1.00 37.69 246 SER A O 1
ATOM 2026 N N . ARG A 1 247 ? 19.303 31.439 20.460 1.00 43.94 247 ARG A N 1
ATOM 2027 C CA . ARG A 1 247 ? 19.012 31.566 21.892 1.00 43.94 247 ARG A CA 1
ATOM 2028 C C . ARG A 1 247 ? 17.901 30.571 22.179 1.00 43.94 247 ARG A C 1
ATOM 2030 O O . ARG A 1 247 ? 16.808 30.797 21.695 1.00 43.94 247 ARG A O 1
ATOM 2037 N N . PHE A 1 248 ? 18.181 29.488 22.893 1.00 33.69 248 PHE A N 1
ATOM 2038 C CA . PHE A 1 248 ? 17.373 29.070 24.038 1.00 33.69 248 PHE A CA 1
ATOM 2039 C C . PHE A 1 248 ? 18.053 27.936 24.804 1.00 33.69 248 PHE A C 1
ATOM 2041 O O . PHE A 1 248 ? 18.901 27.210 24.295 1.00 33.69 248 PHE A O 1
ATOM 2048 N N . GLN A 1 249 ? 17.709 27.945 26.080 1.00 36.12 249 GLN A N 1
ATOM 2049 C CA . GLN A 1 249 ? 18.288 27.278 27.227 1.00 36.12 249 GLN A CA 1
ATOM 2050 C C . GLN A 1 249 ? 18.291 25.748 27.143 1.00 36.12 249 GLN A C 1
ATOM 2052 O O . GLN A 1 249 ? 17.431 25.129 26.524 1.00 36.12 249 GLN A O 1
ATOM 2057 N N . ASN A 1 250 ? 19.254 25.169 27.861 1.00 36.59 250 ASN A N 1
ATOM 2058 C CA . ASN A 1 250 ? 19.329 23.765 28.240 1.00 36.59 250 ASN A CA 1
ATOM 2059 C C . ASN A 1 250 ? 17.975 23.236 28.744 1.00 36.59 250 ASN A C 1
ATOM 2061 O O . ASN A 1 250 ? 17.575 23.547 29.864 1.00 36.59 250 ASN A O 1
ATOM 2065 N N . MET A 1 251 ? 17.326 22.366 27.969 1.00 32.53 251 MET A N 1
ATOM 2066 C CA . MET A 1 251 ? 16.394 21.380 28.511 1.00 32.53 251 MET A CA 1
ATOM 2067 C C . MET A 1 251 ? 17.040 20.001 28.400 1.00 32.53 251 MET A C 1
ATOM 2069 O O . MET A 1 251 ? 17.219 19.465 27.309 1.00 32.53 251 MET A O 1
ATOM 2073 N N . ARG A 1 252 ? 17.426 19.447 29.556 1.00 33.47 252 ARG A N 1
ATOM 2074 C CA . ARG A 1 252 ? 17.714 18.019 29.709 1.00 33.47 252 ARG A CA 1
ATOM 2075 C C . ARG A 1 252 ? 16.415 17.265 29.459 1.00 33.47 252 ARG A C 1
ATOM 2077 O O . ARG A 1 252 ? 15.500 17.349 30.271 1.00 33.47 252 ARG A O 1
ATOM 2084 N N . ILE A 1 253 ? 16.354 16.522 28.363 1.00 34.84 253 ILE A N 1
ATOM 2085 C CA . ILE A 1 253 ? 15.341 15.489 28.174 1.00 34.84 253 ILE A CA 1
ATOM 2086 C C . ILE A 1 253 ? 15.867 14.253 28.905 1.00 34.84 253 ILE A C 1
ATOM 2088 O O . ILE A 1 253 ? 16.790 13.590 28.441 1.00 34.84 253 ILE A O 1
ATOM 2092 N N . HIS A 1 254 ? 15.322 13.995 30.093 1.00 32.44 254 HIS A N 1
ATOM 2093 C CA . HIS A 1 254 ? 15.397 12.676 30.708 1.00 32.44 254 HIS A CA 1
ATOM 2094 C C . HIS A 1 254 ? 14.450 11.763 29.929 1.00 32.44 254 HIS A C 1
ATOM 2096 O O . HIS A 1 254 ?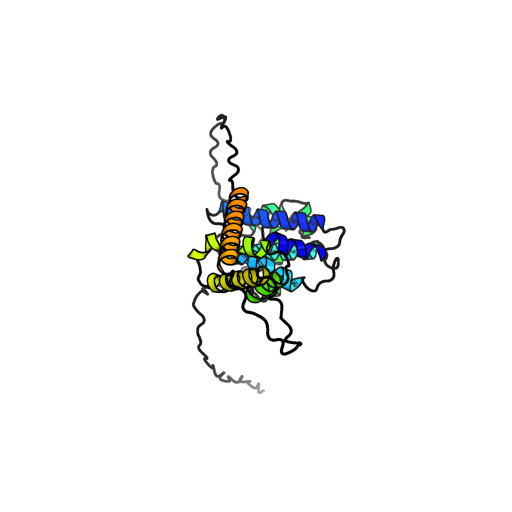 13.235 11.927 29.992 1.00 32.44 254 HIS A O 1
ATOM 2102 N N . SER A 1 255 ? 15.008 10.813 29.184 1.00 33.66 255 SER A N 1
ATOM 2103 C CA . SER A 1 255 ? 14.276 9.651 28.690 1.00 33.66 255 SER A CA 1
ATOM 2104 C C . SER A 1 255 ? 13.859 8.801 29.894 1.00 33.66 255 SER A C 1
ATOM 2106 O O . SER A 1 255 ? 14.662 8.029 30.421 1.00 33.66 255 SER A O 1
ATOM 2108 N N . GLN A 1 256 ? 12.633 8.998 30.377 1.00 33.44 256 GLN A N 1
ATOM 2109 C CA . GLN A 1 256 ? 11.991 8.062 31.296 1.00 33.44 256 GLN A CA 1
ATOM 2110 C C . GLN A 1 256 ? 11.471 6.852 30.503 1.00 33.44 256 GLN A C 1
ATOM 2112 O O . GLN A 1 256 ? 10.922 7.037 29.414 1.00 33.44 256 GLN A O 1
ATOM 2117 N N . PRO A 1 257 ? 11.628 5.625 31.023 1.00 32.91 257 PRO A N 1
ATOM 2118 C CA . PRO A 1 257 ? 10.947 4.462 30.476 1.00 32.91 257 PRO A CA 1
ATOM 2119 C C . PRO A 1 257 ? 9.432 4.631 30.654 1.00 32.91 257 PRO A C 1
ATOM 2121 O O . PRO A 1 257 ? 8.975 5.130 31.682 1.00 32.91 257 PRO A O 1
ATOM 2124 N N . CYS A 1 258 ? 8.655 4.229 29.647 1.00 31.41 258 CYS A N 1
ATOM 2125 C CA . CYS A 1 258 ? 7.203 4.114 29.764 1.00 31.41 258 CYS A CA 1
ATOM 2126 C C . CYS A 1 258 ? 6.873 3.070 30.839 1.00 31.41 258 CYS A C 1
ATOM 2128 O O . CYS A 1 258 ? 6.914 1.869 30.578 1.00 31.41 258 CYS A O 1
ATOM 2130 N N . GLU A 1 259 ? 6.558 3.524 32.049 1.00 31.69 259 GLU A N 1
ATOM 2131 C CA . GLU A 1 259 ? 5.950 2.682 33.072 1.00 31.69 259 GLU A CA 1
ATOM 2132 C C . GLU A 1 259 ? 4.501 2.392 32.667 1.00 31.69 259 GLU A C 1
ATOM 2134 O O . GLU A 1 259 ? 3.665 3.293 32.550 1.00 31.69 259 GLU A O 1
ATOM 2139 N N . LEU A 1 260 ? 4.217 1.112 32.413 1.00 36.47 260 LEU A N 1
ATOM 2140 C CA . LEU A 1 260 ? 2.860 0.602 32.288 1.00 36.47 260 LEU A CA 1
ATOM 2141 C C . LEU A 1 260 ? 2.096 0.898 33.582 1.00 36.47 260 LEU A C 1
ATOM 2143 O O . LEU A 1 260 ? 2.463 0.427 34.656 1.00 36.47 260 LEU A O 1
ATOM 2147 N N . ILE A 1 261 ? 0.982 1.613 33.454 1.00 37.59 261 ILE A N 1
ATOM 2148 C CA . ILE A 1 261 ? -0.039 1.687 34.496 1.00 37.59 261 ILE A CA 1
ATOM 2149 C C . ILE A 1 261 ? -0.695 0.303 34.577 1.00 37.59 261 ILE A C 1
ATOM 2151 O O . ILE A 1 261 ? -1.586 -0.024 33.793 1.00 37.59 261 ILE A O 1
ATOM 2155 N N . THR A 1 262 ? -0.245 -0.529 35.512 1.00 33.84 262 THR A N 1
ATOM 2156 C CA . THR A 1 262 ? -0.977 -1.722 35.941 1.00 33.84 262 THR A CA 1
ATOM 2157 C C . THR A 1 262 ? -2.111 -1.279 36.862 1.00 33.84 262 THR A C 1
ATOM 2159 O O . THR A 1 262 ? -1.884 -0.988 38.034 1.00 33.84 262 THR A O 1
ATOM 2162 N N . SER A 1 263 ? -3.336 -1.195 36.338 1.00 38.41 263 SER A N 1
ATOM 2163 C CA . SER A 1 263 ? -4.531 -1.230 37.182 1.00 38.41 263 SER A CA 1
ATOM 2164 C C . SER A 1 263 ? -4.833 -2.689 37.518 1.00 38.41 263 SER A C 1
ATOM 2166 O O . SER A 1 263 ? -5.099 -3.485 36.615 1.00 38.41 263 SER A O 1
ATOM 2168 N N . ASP A 1 264 ? -4.763 -3.019 38.805 1.00 37.12 264 ASP A N 1
ATOM 2169 C CA . ASP A 1 264 ? -5.122 -4.312 39.386 1.00 37.12 264 ASP A CA 1
ATOM 2170 C C . ASP A 1 264 ? -6.465 -4.845 38.864 1.00 37.12 264 ASP A C 1
ATOM 2172 O O . ASP A 1 264 ? -7.504 -4.190 38.956 1.00 37.12 264 ASP A O 1
ATOM 2176 N N . GLY A 1 265 ? -6.439 -6.068 38.335 1.00 33.41 265 GLY A N 1
ATOM 2177 C CA . GLY A 1 265 ? -7.611 -6.742 37.783 1.00 33.41 265 GLY A CA 1
ATOM 2178 C C . GLY A 1 265 ? -7.282 -8.144 37.280 1.00 33.41 265 GLY A C 1
ATOM 2179 O O . GLY A 1 265 ? -7.130 -8.368 36.088 1.00 33.41 265 GLY A O 1
ATOM 2180 N N . CYS A 1 266 ? -7.139 -9.067 38.227 1.00 37.09 266 CYS A N 1
ATOM 2181 C CA . CYS A 1 266 ? -6.965 -10.513 38.089 1.00 37.09 266 CYS A CA 1
ATOM 2182 C C . CYS A 1 266 ? -7.598 -11.146 36.824 1.00 37.09 266 CYS A C 1
ATOM 2184 O O . CYS A 1 266 ? -8.820 -11.239 36.745 1.00 37.09 266 CYS A O 1
ATOM 2186 N N . LEU A 1 267 ? -6.782 -11.680 35.901 1.00 34.09 267 LEU A N 1
ATOM 2187 C CA . LEU A 1 267 ? -7.184 -12.735 34.960 1.00 34.09 267 LEU A CA 1
ATOM 2188 C C . LEU A 1 267 ? -6.022 -13.706 34.679 1.00 34.09 267 LEU A C 1
ATOM 2190 O O . LEU A 1 267 ? -5.029 -13.366 34.048 1.00 34.09 267 LEU A O 1
ATOM 2194 N N . SER A 1 268 ? -6.207 -14.921 35.202 1.00 35.69 268 SER A N 1
ATOM 2195 C CA . SER A 1 268 ? -5.816 -16.242 34.693 1.00 35.69 268 SER A CA 1
ATOM 2196 C C . SER A 1 268 ? -4.593 -16.346 33.773 1.00 35.69 268 SER A C 1
ATOM 2198 O O . SER A 1 268 ? -4.635 -15.987 32.600 1.00 35.69 268 SER A O 1
ATOM 2200 N N . THR A 1 269 ? -3.569 -17.028 34.287 1.00 44.84 269 THR A N 1
ATOM 2201 C CA . THR A 1 269 ? -2.514 -17.738 33.554 1.00 44.84 269 THR A CA 1
ATOM 2202 C C . THR A 1 269 ? -3.070 -18.477 32.330 1.00 44.84 269 THR A C 1
ATOM 2204 O O . THR A 1 269 ? -3.638 -19.563 32.434 1.00 44.84 269 THR A O 1
ATOM 2207 N N . GLY A 1 270 ? -2.907 -17.866 31.157 1.00 32.25 270 GLY A N 1
ATOM 2208 C CA . GLY A 1 270 ? -3.157 -18.443 29.841 1.00 32.25 270 GLY A CA 1
ATOM 2209 C C . GLY A 1 270 ? -1.835 -18.576 29.095 1.00 32.25 270 GLY A C 1
ATOM 2210 O O . GLY A 1 270 ? -1.033 -17.649 29.068 1.00 32.25 270 GLY A O 1
ATOM 2211 N N . GLN A 1 271 ? -1.602 -19.766 28.557 1.00 34.81 271 GLN A N 1
ATOM 2212 C CA . GLN A 1 271 ? -0.386 -20.222 27.893 1.00 34.81 271 GLN A CA 1
ATOM 2213 C C . GLN A 1 271 ? 0.186 -19.203 26.896 1.00 34.81 271 GLN A C 1
ATOM 2215 O O . GLN A 1 271 ? -0.452 -18.848 25.907 1.00 34.81 271 GLN A O 1
ATOM 2220 N N . LEU A 1 272 ? 1.435 -18.800 27.132 1.00 30.20 272 LEU A N 1
ATOM 2221 C CA . LEU A 1 272 ? 2.267 -18.126 26.146 1.00 30.20 272 LEU A CA 1
ATOM 2222 C C . LEU A 1 272 ? 2.635 -19.167 25.076 1.00 30.20 272 LEU A C 1
ATOM 2224 O O . LEU A 1 272 ? 3.540 -19.978 25.273 1.00 30.20 272 LEU A O 1
ATOM 2228 N N . ILE A 1 273 ? 1.909 -19.197 23.958 1.00 33.31 273 ILE A N 1
ATOM 2229 C CA . ILE A 1 273 ? 2.384 -19.908 22.771 1.00 33.31 273 ILE A CA 1
ATOM 2230 C C . ILE A 1 273 ? 3.438 -19.003 22.136 1.00 33.31 273 ILE A C 1
ATOM 2232 O O . ILE A 1 273 ? 3.131 -18.073 21.396 1.00 33.31 273 ILE A O 1
ATOM 2236 N N . GLN A 1 274 ? 4.695 -19.261 22.482 1.00 34.62 274 GLN A N 1
ATOM 2237 C CA . GLN A 1 274 ? 5.856 -18.705 21.806 1.00 34.62 274 GLN A CA 1
ATOM 2238 C C . GLN A 1 274 ? 5.932 -19.343 20.409 1.00 34.62 274 GLN A C 1
ATOM 2240 O O . GLN A 1 274 ? 6.519 -20.407 20.233 1.00 34.62 274 GLN A O 1
ATOM 2245 N N . LEU A 1 275 ? 5.279 -18.730 19.421 1.00 31.28 275 LEU A N 1
ATOM 2246 C CA . LEU A 1 275 ? 5.509 -19.043 18.012 1.00 31.28 275 LEU A CA 1
ATOM 2247 C C . LEU A 1 275 ? 6.659 -18.170 17.510 1.00 31.28 275 LEU A C 1
ATOM 2249 O O . LEU A 1 275 ? 6.446 -17.075 17.004 1.00 31.28 275 LEU A O 1
ATOM 2253 N N . SER A 1 276 ? 7.882 -18.670 17.640 1.00 34.97 276 SER A N 1
ATOM 2254 C CA . SER A 1 276 ? 8.961 -18.346 16.705 1.00 34.97 276 SER A CA 1
ATOM 2255 C C . SER A 1 276 ? 9.258 -19.619 15.910 1.00 34.97 276 SER A C 1
ATOM 2257 O O . SER A 1 276 ? 9.448 -20.680 16.510 1.00 34.97 276 SER A O 1
ATOM 2259 N N . PRO A 1 277 ? 9.208 -19.559 14.563 1.00 40.91 277 PRO A N 1
ATOM 2260 C CA . PRO A 1 277 ? 10.453 -19.341 13.824 1.00 40.91 277 PRO A CA 1
ATOM 2261 C C . PRO A 1 277 ? 10.272 -18.642 12.456 1.00 40.91 277 PRO A C 1
ATOM 2263 O O . PRO A 1 277 ? 9.633 -19.182 11.558 1.00 40.91 277 PRO A O 1
ATOM 2266 N N . PHE A 1 278 ? 10.952 -17.516 12.227 1.00 38.19 278 PHE A N 1
ATOM 2267 C CA . PHE A 1 278 ? 11.257 -17.051 10.867 1.00 38.19 278 PHE A CA 1
ATOM 2268 C C . PHE A 1 278 ? 12.749 -16.746 10.746 1.00 38.19 278 PHE A C 1
ATOM 2270 O O . PHE A 1 278 ? 13.197 -15.611 10.822 1.00 38.19 278 PHE A O 1
ATOM 2277 N N . ALA A 1 279 ? 13.526 -17.805 10.542 1.00 38.97 279 ALA A N 1
ATOM 2278 C CA . ALA A 1 279 ? 14.781 -17.722 9.812 1.00 38.97 279 ALA A CA 1
ATOM 2279 C C . ALA A 1 279 ? 14.478 -18.223 8.395 1.00 38.97 279 ALA A C 1
ATOM 2281 O O . ALA A 1 279 ? 14.440 -19.430 8.172 1.00 38.97 279 ALA A O 1
ATOM 2282 N N . PHE A 1 280 ? 14.168 -17.326 7.456 1.00 40.75 280 PHE A N 1
ATOM 2283 C CA . PHE A 1 280 ? 13.903 -17.725 6.070 1.00 40.75 280 PHE A CA 1
ATOM 2284 C C . PHE A 1 280 ? 14.350 -16.665 5.056 1.00 40.75 280 PHE A C 1
ATOM 2286 O O . PHE A 1 280 ? 13.559 -16.103 4.314 1.00 40.75 280 PHE A O 1
ATOM 2293 N N . PHE A 1 281 ? 15.663 -16.449 4.994 1.00 42.03 281 PHE A N 1
ATOM 2294 C CA . PHE A 1 281 ? 16.345 -16.141 3.735 1.00 42.03 281 PHE A CA 1
ATOM 2295 C C . PHE A 1 281 ? 17.530 -17.100 3.600 1.00 42.03 281 PHE A C 1
ATOM 2297 O O . PHE A 1 281 ? 18.688 -16.753 3.799 1.00 42.03 281 PHE A O 1
ATOM 2304 N N . GLY A 1 282 ? 17.193 -18.363 3.337 1.00 33.91 282 GLY A N 1
ATOM 2305 C CA . GLY A 1 282 ? 18.113 -19.398 2.889 1.00 33.91 282 GLY A CA 1
ATOM 2306 C C . GLY A 1 282 ? 17.522 -20.027 1.635 1.00 33.91 282 GLY A C 1
ATOM 2307 O O . GLY A 1 282 ? 16.527 -20.738 1.712 1.00 33.91 282 GLY A O 1
ATOM 2308 N N . SER A 1 283 ? 18.101 -19.672 0.494 1.00 41.06 283 SER A N 1
ATOM 2309 C CA . SER A 1 283 ? 18.049 -20.316 -0.821 1.00 41.06 283 SER A CA 1
ATOM 2310 C C . SER A 1 283 ? 17.142 -21.552 -0.938 1.00 41.06 283 SER A C 1
ATOM 2312 O O . SER A 1 283 ? 17.521 -22.647 -0.526 1.00 41.06 283 SER A O 1
ATOM 2314 N N . SER A 1 284 ? 15.977 -21.421 -1.582 1.00 37.16 284 SER A N 1
ATOM 2315 C CA . SER A 1 284 ? 15.221 -22.595 -2.037 1.00 37.16 284 SER A CA 1
ATOM 2316 C C . SER A 1 284 ? 15.752 -23.045 -3.400 1.00 37.16 284 SER A C 1
ATOM 2318 O O . SER A 1 284 ? 15.327 -22.569 -4.449 1.00 37.16 284 SER A O 1
ATOM 2320 N N . LEU A 1 285 ? 16.720 -23.960 -3.368 1.00 37.94 285 LEU A N 1
ATOM 2321 C CA . LEU A 1 285 ? 17.129 -24.784 -4.502 1.00 37.94 285 LEU A CA 1
ATOM 2322 C C . LEU A 1 285 ? 16.719 -26.230 -4.186 1.00 37.94 285 LEU A C 1
ATOM 2324 O O . LEU A 1 285 ? 17.219 -26.824 -3.240 1.00 37.94 285 LEU A O 1
ATOM 2328 N N . HIS A 1 286 ? 15.762 -26.731 -4.969 1.00 39.31 286 HIS A N 1
ATOM 2329 C CA . HIS A 1 286 ? 15.448 -28.133 -5.277 1.00 39.31 286 HIS A CA 1
ATOM 2330 C C . HIS A 1 286 ? 15.786 -29.229 -4.241 1.00 39.31 286 HIS A C 1
ATOM 2332 O O . HIS A 1 286 ? 16.937 -29.618 -4.064 1.00 39.31 286 HIS A O 1
ATOM 2338 N N . GLY A 1 287 ? 14.742 -29.886 -3.727 1.00 33.47 287 GLY A N 1
ATOM 2339 C CA . GLY A 1 287 ? 14.857 -31.204 -3.102 1.00 33.47 287 GLY A CA 1
ATOM 2340 C C . GLY A 1 287 ? 13.500 -31.785 -2.720 1.00 33.47 287 GLY A C 1
ATOM 2341 O O . GLY A 1 287 ? 12.925 -31.406 -1.707 1.00 33.47 287 GLY A O 1
ATOM 2342 N N . GLN A 1 288 ? 12.980 -32.698 -3.545 1.00 43.28 288 GLN A N 1
ATOM 2343 C CA . GLN A 1 288 ? 11.860 -33.572 -3.196 1.00 43.28 288 GLN A CA 1
ATOM 2344 C C . GLN A 1 288 ? 12.249 -34.476 -2.020 1.00 43.28 288 GLN A C 1
ATOM 2346 O O . GLN A 1 288 ? 13.223 -35.220 -2.120 1.00 43.28 288 GLN A O 1
ATOM 2351 N N . THR A 1 289 ? 11.420 -34.515 -0.979 1.00 35.69 289 THR A N 1
ATOM 2352 C CA . THR A 1 289 ? 11.451 -35.602 0.006 1.00 35.69 289 THR A CA 1
ATOM 2353 C C . THR A 1 289 ? 10.023 -36.056 0.281 1.00 35.69 289 THR A C 1
ATOM 2355 O O . THR A 1 289 ? 9.223 -35.332 0.868 1.00 35.69 289 THR A O 1
ATOM 2358 N N . GLN A 1 290 ? 9.688 -37.258 -0.194 1.00 37.88 290 GLN A N 1
ATOM 2359 C CA . GLN A 1 290 ? 8.466 -37.970 0.173 1.00 37.88 290 GLN A CA 1
ATOM 2360 C C . GLN A 1 290 ? 8.551 -38.395 1.644 1.00 37.88 290 GLN A C 1
ATOM 2362 O O . GLN A 1 290 ? 9.508 -39.061 2.033 1.00 37.88 290 GLN A O 1
ATOM 2367 N N . PHE A 1 291 ? 7.528 -38.075 2.437 1.00 36.75 291 PHE A N 1
ATOM 2368 C CA . PHE A 1 291 ? 7.293 -38.707 3.733 1.00 36.75 291 PHE A CA 1
ATOM 2369 C C . PHE A 1 291 ? 6.091 -39.649 3.624 1.00 36.75 291 PHE A C 1
ATOM 2371 O O . PHE A 1 291 ? 4.978 -39.227 3.312 1.00 36.75 291 PHE A O 1
ATOM 2378 N N . GLN A 1 292 ? 6.341 -40.937 3.866 1.00 34.56 292 GLN A N 1
ATOM 2379 C CA . GLN A 1 292 ? 5.318 -41.958 4.072 1.00 34.56 292 GLN A CA 1
ATOM 2380 C C . GLN A 1 292 ? 4.696 -41.775 5.463 1.00 34.56 292 GLN A C 1
ATOM 2382 O O . GLN A 1 292 ? 5.408 -41.733 6.465 1.00 34.56 292 GLN A O 1
ATOM 2387 N N . LEU A 1 293 ? 3.368 -41.676 5.512 1.00 37.06 293 LEU A N 1
ATOM 2388 C CA . LEU A 1 293 ? 2.577 -41.743 6.738 1.00 37.06 293 LEU A CA 1
ATOM 2389 C C . LEU A 1 293 ? 2.434 -43.210 7.155 1.00 37.06 293 LEU A C 1
ATOM 2391 O O . LEU A 1 293 ? 1.932 -44.026 6.385 1.00 37.06 293 LEU A O 1
ATOM 2395 N N . SER A 1 294 ? 2.877 -43.537 8.367 1.00 37.56 294 SER A N 1
ATOM 2396 C CA . SER A 1 294 ? 2.571 -44.799 9.034 1.00 37.56 294 SER A CA 1
ATOM 2397 C C . SER A 1 294 ? 1.282 -44.664 9.848 1.00 37.56 294 SER A C 1
ATOM 2399 O O . SER A 1 294 ? 1.136 -43.777 10.690 1.00 37.56 294 SER A O 1
ATOM 2401 N N . ASP A 1 295 ? 0.345 -45.570 9.575 1.00 37.94 295 ASP A N 1
ATOM 2402 C CA . ASP A 1 295 ? -0.911 -45.742 10.297 1.00 37.94 295 ASP A CA 1
ATOM 2403 C C . ASP A 1 295 ? -0.666 -46.175 11.749 1.00 37.94 295 ASP A C 1
ATOM 2405 O O . ASP A 1 295 ? -0.037 -47.202 12.001 1.00 37.94 295 ASP A O 1
ATOM 2409 N N . ASN A 1 296 ? -1.238 -45.442 12.708 1.00 38.09 296 ASN A N 1
ATOM 2410 C CA . ASN A 1 296 ? -1.417 -45.920 14.078 1.00 38.09 296 ASN A CA 1
ATOM 2411 C C . ASN A 1 296 ? -2.912 -46.043 14.384 1.00 38.09 296 ASN A C 1
ATOM 2413 O O . ASN A 1 296 ? -3.624 -45.066 14.619 1.00 38.09 296 ASN A O 1
ATOM 2417 N N . SER A 1 297 ? -3.375 -47.291 14.369 1.00 41.62 297 SER A N 1
ATOM 2418 C CA . SER A 1 297 ? -4.733 -47.717 14.686 1.00 41.62 297 SER A CA 1
ATOM 2419 C C . SER A 1 297 ? -5.075 -47.526 16.167 1.00 41.62 297 SER A C 1
ATOM 2421 O O . SER A 1 297 ? -4.349 -47.962 17.061 1.00 41.62 297 SER A O 1
ATOM 2423 N N . CYS A 1 298 ? -6.239 -46.928 16.405 1.00 37.22 298 CYS A N 1
ATOM 2424 C CA . CYS A 1 298 ? -6.860 -46.692 17.702 1.00 37.22 298 CYS A CA 1
ATOM 2425 C C . CYS A 1 298 ? -7.417 -48.001 18.306 1.00 37.22 298 CYS A C 1
ATOM 2427 O O . CYS A 1 298 ? -8.322 -48.620 17.743 1.00 37.22 298 CYS A O 1
ATOM 2429 N N . GLY A 1 299 ? -6.894 -48.425 19.460 1.00 43.62 299 GLY A N 1
ATOM 2430 C CA . GLY A 1 299 ? -7.392 -49.578 20.214 1.00 43.62 299 GLY A CA 1
ATOM 2431 C C . GLY A 1 299 ? -8.590 -49.220 21.101 1.00 43.62 299 GLY A C 1
ATOM 2432 O O . GLY A 1 299 ? -8.442 -48.523 22.103 1.00 43.62 299 GLY A O 1
ATOM 2433 N N . LYS A 1 300 ? -9.776 -49.738 20.760 1.00 48.56 300 LYS A N 1
ATOM 2434 C CA . LYS A 1 300 ? -10.966 -49.761 21.628 1.00 48.56 300 LYS A CA 1
ATOM 2435 C C . LYS A 1 300 ? -10.832 -50.883 22.668 1.00 48.56 300 LYS A C 1
ATOM 2437 O O . LYS A 1 300 ? -10.612 -52.033 22.299 1.00 48.56 300 LYS A O 1
ATOM 2442 N N . LYS A 1 301 ? -11.030 -50.573 23.955 1.00 52.75 301 LYS A N 1
ATOM 2443 C CA . LYS A 1 301 ? -11.305 -51.572 25.007 1.00 52.75 301 LYS A CA 1
ATOM 2444 C C . LYS A 1 301 ? -12.812 -51.865 25.068 1.00 52.75 301 LYS A C 1
ATOM 2446 O O . LYS A 1 301 ? -13.585 -50.906 25.069 1.00 52.75 301 LYS A O 1
ATOM 2451 N N . PRO A 1 302 ? -13.245 -53.131 25.178 1.00 58.88 302 PRO A N 1
ATOM 2452 C CA . PRO A 1 302 ? -14.614 -53.460 25.550 1.00 58.88 302 PRO A CA 1
ATOM 2453 C C . PRO A 1 302 ? -14.774 -53.498 27.079 1.00 58.88 302 PRO A C 1
ATOM 2455 O O . PRO A 1 302 ? -13.929 -54.038 27.792 1.00 58.88 302 PRO A O 1
ATOM 2458 N N . MET A 1 303 ? -15.876 -52.926 27.566 1.00 51.03 303 MET A N 1
ATOM 2459 C CA . MET A 1 303 ? -16.452 -53.247 28.873 1.00 51.03 303 MET A CA 1
ATOM 2460 C C . MET A 1 303 ? -17.135 -54.614 28.783 1.00 51.03 303 MET A C 1
ATOM 2462 O O . MET A 1 303 ? -17.908 -54.859 27.857 1.00 51.03 303 MET A O 1
ATOM 2466 N N . SER A 1 304 ? -16.901 -55.463 29.776 1.00 55.28 304 SER A N 1
ATOM 2467 C CA . SER A 1 304 ? -17.721 -56.636 30.061 1.00 55.28 304 SER A CA 1
ATOM 2468 C C . SER A 1 304 ? -18.037 -56.661 31.555 1.00 55.28 304 SER A C 1
ATOM 2470 O O . SER A 1 304 ? -17.099 -56.653 32.347 1.00 55.28 304 SER A O 1
ATOM 2472 N N . PHE A 1 305 ? -19.348 -56.652 31.825 1.00 58.06 305 PHE A N 1
ATOM 2473 C CA . PHE A 1 305 ? -20.128 -57.089 32.994 1.00 58.06 305 PHE A CA 1
ATOM 2474 C C . PHE A 1 305 ? -19.533 -56.969 34.401 1.00 58.06 305 PHE A C 1
ATOM 2476 O O . PHE A 1 305 ? -18.584 -57.713 34.725 1.00 58.06 305 PHE A O 1
#

pLDDT: mean 76.8, std 24.25, range [30.2, 98.69]

Sequence (305 aa):
MWYYELLYALIFKVEEQKRYAAHSFLVKIISQLDYIFEASRFEPVHPQIYLGLVDKMYNQYKHAENGSITVGQFTRELFALAIILSKAADDEKIHLCDFENIVKDPNNLRILGFSKTTAVQDMNNLEITQLIKMNYNVNPDLDHVLEILNQQESVNLHLGLITYFESLASKSDLFDDFLNNVYAQRRAKLEPPIPTFSDENKKRKRPVTPNNASLQVKRIKEEQAEIVEEAQLCFRPITKSFKKRSRFQNMRIHSQPCELITSDGCLSTGQLIQLSPFAFFGSSLHGQTQFQLSDNSCGKKPMSF

Foldseek 3Di:
DLLLVLLLVLLQLAAPVCSVVLNVLSVVLVVLQQCLVVVVDPDGRDVQLSLLLNQVLCVVRVPRDGNNDYLLRSNLLSLLSSLLLSCVVPVPRRDPVSCVVQCVDPSSCVSPVHDNVCNSVSSVVSNVVNCVVVVVPSGRPLVSVLVSVLPDLDLVSLVVVLVVCVVVVVPDPVVVVSNVSSVVSSVVSPDDPPPPPPPPDDDDDDDDDDDPPVVVVVVVVVVVVVVVVVVVVVPDPPPPPDDDPDDDDDDDPDPDPPDDPDDDDDDDDDDDPPDDDDPPPDDDDDDDDDDDDDDDDDDDDDDDD

Organism: NCBI:txid1212489